Protein AF-N1U1W0-F1 (afdb_monomer_lite)

Foldseek 3Di:
DWDKDWDDVPPPDLETADIDTAAEDEGAHYNEEHEYAAAHYAEEEYEYEHQHAEYQAYEEEYEHQEYEYQEYEYEYEHQEYEYQYYEEEYEHQAYEYCEYDYEYEHQEAYYEEEEDEEYEHQHYEAEYAYEYEYEHQEHEYAQHYEEEYEHAEYADCNVPPPPPPPDRDQHAYEYEHQDYHGSYNYHHQEHEHAHAYDHAEYEYDAHAHHAEYEHAHAYEHEHAEYEYEHAYEYEHAEYEYAHHDDHDYDHDYHHDDD

Structure (mmCIF, N/CA/C/O backbone):
data_AF-N1U1W0-F1
#
_entry.id   AF-N1U1W0-F1
#
loop_
_atom_site.group_PDB
_atom_site.id
_atom_site.type_symbol
_atom_site.label_atom_id
_atom_site.label_alt_id
_atom_s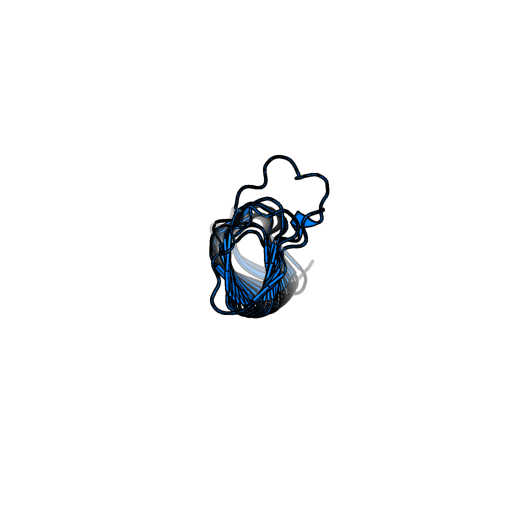ite.label_comp_id
_atom_site.label_asym_id
_atom_site.label_entity_id
_atom_site.label_seq_id
_atom_site.pdbx_PDB_ins_code
_atom_site.Cartn_x
_atom_site.Cartn_y
_atom_site.Cartn_z
_atom_site.occupancy
_atom_site.B_iso_or_equiv
_atom_site.auth_seq_id
_atom_site.auth_comp_id
_atom_site.auth_asym_id
_atom_site.auth_atom_id
_atom_site.pdbx_PDB_model_num
ATOM 1 N N . MET A 1 1 ? -31.892 -10.351 27.949 1.00 43.75 1 MET A N 1
ATOM 2 C CA . MET A 1 1 ? -30.606 -9.864 28.496 1.00 43.75 1 MET A CA 1
ATOM 3 C C . MET A 1 1 ? -29.528 -10.845 28.074 1.00 43.75 1 MET A C 1
ATOM 5 O O . MET A 1 1 ? -29.718 -12.032 28.297 1.00 43.75 1 MET A O 1
ATOM 9 N N . THR A 1 2 ? -28.450 -10.398 27.434 1.00 51.53 2 THR A N 1
ATOM 10 C CA . THR A 1 2 ? -27.312 -11.280 27.125 1.00 51.53 2 THR A CA 1
ATOM 11 C C . THR A 1 2 ? -26.553 -11.561 28.423 1.00 51.53 2 THR A C 1
ATOM 13 O O . THR A 1 2 ? -26.294 -10.601 29.159 1.00 51.53 2 THR A O 1
ATOM 16 N N . PRO A 1 3 ? -26.192 -12.815 28.741 1.00 60.56 3 PRO A N 1
ATOM 17 C CA . PRO A 1 3 ? -25.407 -13.081 29.935 1.00 60.56 3 PRO A CA 1
ATOM 18 C C . PRO A 1 3 ? -24.033 -12.422 29.770 1.00 60.56 3 PRO A C 1
ATOM 20 O O . PRO A 1 3 ? -23.376 -12.580 28.736 1.00 60.56 3 PRO A O 1
ATOM 23 N N . LYS A 1 4 ? -23.632 -11.634 30.770 1.00 66.81 4 LYS A N 1
ATOM 24 C CA . LYS A 1 4 ? -22.346 -10.936 30.804 1.00 66.81 4 LYS A CA 1
ATOM 25 C C . LYS A 1 4 ? -21.728 -11.045 32.192 1.00 66.81 4 LYS A C 1
ATOM 27 O O . LYS A 1 4 ? -22.437 -10.919 33.189 1.00 66.81 4 LYS A O 1
ATOM 32 N N . LEU A 1 5 ? -20.414 -11.230 32.239 1.00 75.12 5 LEU A N 1
ATOM 33 C CA . LEU A 1 5 ? -19.612 -11.136 33.456 1.00 75.12 5 LEU A CA 1
ATOM 34 C C . LEU A 1 5 ? -18.699 -9.916 33.306 1.00 75.12 5 LEU A C 1
ATOM 36 O O . LEU A 1 5 ? -17.896 -9.856 32.375 1.00 75.12 5 LEU A O 1
ATOM 40 N N . THR A 1 6 ? -18.859 -8.923 34.179 1.00 75.56 6 THR A N 1
ATOM 41 C CA . THR A 1 6 ? -18.126 -7.649 34.102 1.00 75.56 6 THR A CA 1
ATOM 42 C C . THR A 1 6 ? -17.521 -7.289 35.449 1.00 75.56 6 THR A C 1
ATOM 44 O O . THR A 1 6 ? -18.234 -7.316 36.451 1.00 75.56 6 THR A O 1
ATOM 47 N N . ALA A 1 7 ? -16.255 -6.874 35.459 1.00 76.12 7 ALA A N 1
ATOM 48 C CA . ALA A 1 7 ? -15.604 -6.257 36.613 1.00 76.12 7 ALA A CA 1
ATOM 49 C C . ALA A 1 7 ? -15.400 -4.757 36.344 1.00 76.12 7 ALA A C 1
ATOM 51 O O . ALA A 1 7 ? -14.798 -4.391 35.333 1.00 76.12 7 ALA A O 1
ATOM 52 N N . LYS A 1 8 ? -15.910 -3.890 37.228 1.00 75.69 8 LYS A N 1
ATOM 53 C CA . LYS A 1 8 ? -15.813 -2.421 37.132 1.00 75.69 8 LYS A CA 1
ATOM 54 C C . LYS A 1 8 ? -14.940 -1.856 38.243 1.00 75.69 8 LYS A C 1
ATOM 56 O O . LYS A 1 8 ? -15.085 -2.280 39.386 1.00 75.69 8 LYS A O 1
ATOM 61 N N . LEU A 1 9 ? -14.099 -0.875 37.921 1.00 62.47 9 LEU A N 1
ATOM 62 C CA . LEU A 1 9 ? -13.213 -0.194 38.871 1.00 62.47 9 LEU A CA 1
ATOM 63 C C . LEU A 1 9 ? -13.034 1.281 38.452 1.00 62.47 9 LEU A C 1
ATOM 65 O O . LEU A 1 9 ? -12.472 1.517 37.382 1.00 62.47 9 LEU A O 1
ATOM 69 N N . PRO A 1 10 ? -13.458 2.270 39.271 1.00 58.81 10 PRO A N 1
ATOM 70 C CA . PRO A 1 10 ? -14.327 2.172 40.454 1.00 58.81 10 PRO A CA 1
ATOM 71 C C . PRO A 1 10 ? -15.769 1.726 40.109 1.00 58.81 10 PRO A C 1
ATOM 73 O O . PRO A 1 10 ? -16.212 1.958 38.978 1.00 58.81 10 PRO A O 1
ATOM 76 N N . PRO A 1 11 ? -16.533 1.143 41.059 1.00 59.78 11 PRO A N 1
ATOM 77 C CA . PRO A 1 11 ? -17.868 0.563 40.819 1.00 59.78 11 PRO A CA 1
ATOM 78 C C . PRO A 1 11 ? -18.909 1.530 40.230 1.00 59.78 11 PRO A C 1
ATOM 80 O O . PRO A 1 11 ? -19.828 1.104 39.530 1.00 59.78 11 PRO A O 1
ATOM 83 N N . GLU A 1 12 ? -18.745 2.825 40.498 1.00 56.59 12 GLU A N 1
ATOM 84 C CA . GLU A 1 12 ? -19.668 3.908 40.132 1.00 56.59 12 GLU A CA 1
ATOM 85 C C . GLU A 1 12 ? -19.423 4.471 38.722 1.00 56.59 12 GLU A C 1
ATOM 87 O O . GLU A 1 12 ? -20.181 5.311 38.243 1.00 56.59 12 GLU A O 1
ATOM 92 N N . THR A 1 13 ? -18.377 4.010 38.031 1.00 68.06 13 THR A N 1
ATOM 93 C CA . THR A 1 13 ? -18.015 4.508 36.698 1.00 68.06 13 THR A CA 1
ATOM 94 C C . THR A 1 13 ? -18.541 3.615 35.567 1.00 68.06 13 THR A C 1
ATOM 96 O O . THR A 1 13 ? -18.932 2.455 35.744 1.00 68.06 13 THR A O 1
ATOM 99 N N . GLU A 1 14 ? -18.528 4.151 34.346 1.00 74.00 14 GLU A N 1
ATOM 100 C CA . GLU A 1 14 ? -18.766 3.385 33.114 1.00 74.00 14 GLU A CA 1
ATOM 101 C C . GLU A 1 14 ? -17.526 2.584 32.663 1.00 74.00 14 GLU A C 1
ATOM 103 O O . GLU A 1 14 ? -17.516 2.048 31.554 1.00 74.00 14 GLU A O 1
ATOM 108 N N . THR A 1 15 ? -16.487 2.515 33.505 1.00 72.38 15 THR A N 1
ATOM 109 C CA . THR A 1 15 ? -15.202 1.876 33.216 1.00 72.38 15 THR A CA 1
ATOM 110 C C . THR A 1 15 ? -15.202 0.408 33.637 1.00 72.38 15 THR A C 1
ATOM 112 O O . THR A 1 15 ? -15.400 0.071 34.806 1.00 72.38 15 THR A O 1
ATOM 115 N N . GLU A 1 16 ? -14.948 -0.481 32.680 1.00 79.38 16 GLU A N 1
ATOM 116 C CA . GLU A 1 16 ? -14.820 -1.926 32.898 1.00 79.38 16 GLU A CA 1
ATOM 117 C C . GLU A 1 16 ? -13.360 -2.361 32.741 1.00 79.38 16 GLU A C 1
ATOM 119 O O . GLU A 1 16 ? -12.687 -1.912 31.822 1.00 79.38 16 GLU A O 1
ATOM 124 N N . VAL A 1 17 ? -12.864 -3.244 33.610 1.00 75.44 17 VAL A N 1
ATOM 125 C CA . VAL A 1 17 ? -11.490 -3.783 33.525 1.00 75.44 17 VAL A CA 1
ATOM 126 C C . VAL A 1 17 ? -11.456 -5.146 32.834 1.00 75.44 17 VAL A C 1
ATOM 128 O O . VAL A 1 17 ? -10.539 -5.485 32.091 1.00 75.44 17 VAL A O 1
ATOM 131 N N . PHE A 1 18 ? -12.505 -5.933 33.037 1.00 79.31 18 PHE A N 1
ATOM 132 C CA . PHE A 1 18 ? -12.693 -7.209 32.368 1.00 79.31 18 PHE A CA 1
ATOM 133 C C . PHE A 1 18 ? -14.152 -7.352 31.963 1.00 79.31 18 PHE A C 1
ATOM 135 O O . PHE A 1 18 ? -15.058 -7.079 32.761 1.00 79.31 18 PHE A O 1
ATOM 142 N N . ARG A 1 19 ? -14.372 -7.815 30.736 1.00 81.56 19 ARG A N 1
ATOM 143 C CA . ARG A 1 19 ? -15.686 -8.172 30.221 1.00 81.56 19 ARG A CA 1
ATOM 144 C C . ARG A 1 19 ? -15.615 -9.495 29.474 1.00 81.56 19 ARG A C 1
ATOM 146 O O . ARG A 1 19 ? -14.874 -9.631 28.507 1.00 81.56 19 ARG A O 1
ATOM 153 N N . LEU A 1 20 ? -16.490 -10.411 29.870 1.00 81.12 20 LEU A N 1
ATOM 154 C CA . LEU A 1 20 ? -16.836 -11.600 29.105 1.00 81.12 20 LEU A CA 1
ATOM 155 C C . LEU A 1 20 ? -18.296 -11.493 28.654 1.00 81.12 20 LEU A C 1
ATOM 157 O O . LEU A 1 20 ? -19.195 -11.295 29.479 1.00 81.12 20 LEU A O 1
ATOM 161 N N . ASN A 1 21 ? -18.539 -11.620 27.352 1.00 77.81 21 ASN A N 1
ATOM 162 C CA . ASN A 1 21 ? -19.879 -11.664 26.773 1.00 77.81 21 ASN A CA 1
ATOM 163 C C . ASN A 1 21 ? -20.048 -12.895 25.872 1.00 77.81 21 ASN A C 1
ATOM 165 O O . ASN A 1 21 ? -19.141 -13.264 25.138 1.00 77.81 21 ASN A O 1
ATOM 169 N N . LEU A 1 22 ? -21.212 -13.550 25.943 1.00 72.19 22 LEU A N 1
ATOM 170 C CA . LEU A 1 22 ? -21.474 -14.772 25.167 1.00 72.19 22 LEU A CA 1
ATOM 171 C C . LEU A 1 22 ? -21.822 -14.491 23.702 1.00 72.19 22 LEU A C 1
ATOM 173 O O . LEU A 1 22 ? -21.323 -15.175 22.822 1.00 72.19 22 LEU A O 1
ATOM 177 N N . LEU A 1 23 ? -22.669 -13.493 23.437 1.00 74.94 23 LEU A N 1
ATOM 178 C CA . LEU A 1 23 ? -23.143 -13.183 22.078 1.00 74.94 23 LEU A CA 1
ATOM 179 C C . LEU A 1 23 ? -22.807 -11.750 21.658 1.00 74.94 23 LEU A C 1
ATOM 181 O O . LEU A 1 23 ? -22.319 -11.525 20.557 1.00 74.94 23 LEU A O 1
ATOM 185 N N . TYR A 1 24 ? -23.084 -10.784 22.532 1.00 78.69 24 TYR A N 1
ATOM 186 C CA . TYR A 1 24 ? -22.961 -9.361 22.238 1.00 78.69 24 TYR A CA 1
ATOM 187 C C . TYR A 1 24 ? -22.591 -8.585 23.501 1.00 78.69 24 TYR A C 1
ATOM 189 O O . TYR A 1 24 ? -23.260 -8.719 24.534 1.00 78.69 24 TYR A O 1
ATOM 197 N N . GLY A 1 25 ? -21.573 -7.731 23.406 1.00 76.81 25 GLY A N 1
ATOM 198 C CA . GLY A 1 25 ? -21.135 -6.859 24.486 1.00 76.81 25 GLY A CA 1
ATOM 199 C C . GLY A 1 25 ? -20.821 -5.443 24.011 1.00 76.81 25 GLY A C 1
ATOM 200 O O . GLY A 1 25 ? -19.775 -5.219 23.420 1.00 76.81 25 GLY A O 1
ATOM 201 N N . LYS A 1 26 ? -21.653 -4.459 24.389 1.00 84.31 26 LYS A N 1
ATOM 202 C CA . LYS A 1 26 ? -21.378 -3.014 24.216 1.00 84.31 26 LYS A CA 1
ATOM 203 C C . LYS A 1 26 ? -20.869 -2.341 25.495 1.00 84.31 26 LYS A C 1
ATOM 205 O O . LYS A 1 26 ? -21.555 -2.416 26.521 1.00 84.31 26 LYS A O 1
ATOM 210 N N . SER A 1 27 ? -19.673 -1.768 25.482 1.00 83.62 27 SER A N 1
ATOM 211 C CA . SER A 1 27 ? -19.074 -1.042 26.612 1.00 83.62 27 SER A CA 1
ATOM 212 C C . SER A 1 27 ? -18.695 0.370 26.183 1.00 83.62 27 SER A C 1
ATOM 214 O O . SER A 1 27 ? -18.430 0.615 25.010 1.00 83.62 27 SER A O 1
ATOM 216 N N . LYS A 1 28 ? -18.688 1.322 27.112 1.00 85.06 28 LYS A N 1
ATOM 217 C CA . LYS A 1 28 ? -18.257 2.683 26.785 1.00 85.06 28 LYS A CA 1
ATOM 218 C C . LYS A 1 28 ? -16.745 2.790 26.919 1.00 85.06 28 LYS A C 1
ATOM 220 O O . LYS A 1 28 ? -16.077 3.059 25.930 1.00 85.06 28 LYS A O 1
ATOM 225 N N . ASN A 1 29 ? -16.218 2.496 28.104 1.00 87.25 29 ASN A N 1
ATOM 226 C CA . ASN A 1 29 ? -14.795 2.547 28.402 1.00 87.25 29 ASN A CA 1
ATOM 227 C C . ASN A 1 29 ? -14.340 1.196 28.962 1.00 87.25 29 ASN A C 1
ATOM 229 O O . ASN A 1 29 ? -14.858 0.751 29.987 1.00 87.25 29 ASN A O 1
ATOM 233 N N . LEU A 1 30 ? -13.367 0.559 28.316 1.00 87.62 30 LEU A N 1
ATOM 234 C CA . LEU A 1 30 ? -12.812 -0.716 28.755 1.00 87.62 30 LEU A CA 1
ATOM 235 C C . LEU A 1 30 ? -11.288 -0.645 28.873 1.00 87.62 30 LEU A C 1
ATOM 237 O O . LEU A 1 30 ? -10.612 -0.248 27.930 1.00 87.62 30 LEU A O 1
ATOM 241 N N . TYR A 1 31 ? -10.766 -1.039 30.031 1.00 90.19 31 TYR A N 1
ATOM 242 C CA . TYR A 1 31 ? -9.355 -1.010 30.407 1.00 90.19 31 TYR A CA 1
ATOM 243 C C . TYR A 1 31 ? -8.905 -2.408 30.833 1.00 90.19 31 TYR A C 1
ATOM 245 O O . TYR A 1 31 ? -8.902 -2.732 32.014 1.00 90.19 31 TYR A O 1
ATOM 253 N N . GLY A 1 32 ? -8.541 -3.251 29.877 1.00 90.38 32 GLY A N 1
ATOM 254 C CA . GLY A 1 32 ? -8.129 -4.628 30.119 1.00 90.38 32 GLY A CA 1
ATOM 255 C C . GLY A 1 32 ? -8.635 -5.531 29.011 1.00 90.38 32 GLY A C 1
ATOM 256 O O . GLY A 1 32 ? -8.328 -5.277 27.853 1.00 90.38 32 GLY A O 1
ATOM 257 N N . LEU A 1 33 ? -9.387 -6.582 29.331 1.00 90.25 33 LEU A N 1
ATOM 258 C CA . LEU A 1 33 ? -9.786 -7.594 28.345 1.00 90.25 33 LEU A CA 1
ATOM 259 C C . LEU A 1 33 ? -11.298 -7.586 28.088 1.00 90.25 33 LEU A C 1
ATOM 261 O O . LEU A 1 33 ? -12.096 -7.699 29.018 1.00 90.25 33 LEU A O 1
ATOM 265 N N . ASN A 1 34 ? -11.679 -7.506 26.814 1.00 91.94 34 ASN A N 1
ATOM 266 C CA . ASN A 1 34 ? -13.035 -7.733 26.329 1.00 91.94 34 ASN A CA 1
ATOM 267 C C . ASN A 1 34 ? -13.063 -8.988 25.453 1.00 91.94 34 ASN A C 1
ATOM 269 O O . ASN A 1 34 ? -12.537 -8.978 24.342 1.00 91.94 34 ASN A O 1
ATOM 273 N N . ALA A 1 35 ? -13.659 -10.064 25.953 1.00 92.25 35 ALA A N 1
ATOM 274 C CA . ALA A 1 35 ? -13.777 -11.325 25.237 1.00 92.25 35 ALA A CA 1
ATOM 275 C C . ALA A 1 35 ? -15.245 -11.661 24.950 1.00 92.25 35 ALA A C 1
ATOM 277 O O . ALA A 1 35 ? -16.100 -11.544 25.834 1.00 92.25 35 ALA A O 1
ATOM 278 N N . GLY A 1 36 ? -15.537 -12.111 23.732 1.00 90.31 36 GLY A N 1
ATOM 279 C CA . GLY A 1 36 ? -16.884 -12.515 23.330 1.00 90.31 36 GLY A CA 1
ATOM 280 C C . GLY A 1 36 ? -17.075 -12.605 21.824 1.00 90.31 36 GLY A C 1
ATOM 281 O O . GLY A 1 36 ? -16.167 -12.293 21.070 1.00 90.31 36 GLY A O 1
ATOM 282 N N . ILE A 1 37 ? -18.248 -13.046 21.362 1.00 92.12 37 ILE A N 1
ATOM 283 C CA . ILE A 1 37 ? -18.496 -13.208 19.917 1.00 92.12 37 ILE A CA 1
ATOM 284 C C . ILE A 1 37 ? -18.517 -11.852 19.204 1.00 92.12 37 ILE A C 1
ATOM 286 O O . ILE A 1 37 ? -17.840 -11.702 18.188 1.00 92.12 37 ILE A O 1
ATOM 290 N N . GLN A 1 38 ? -19.252 -10.872 19.739 1.00 94.62 38 GLN A N 1
ATOM 291 C CA . GLN A 1 38 ? -19.268 -9.507 19.214 1.00 94.62 38 GLN A CA 1
ATOM 292 C C . GLN A 1 38 ? -18.958 -8.487 20.310 1.00 94.62 38 GLN A C 1
ATOM 294 O O . GLN A 1 38 ? -19.741 -8.281 21.243 1.00 94.62 38 GLN A O 1
ATOM 299 N N . ASN A 1 39 ? -17.829 -7.808 20.159 1.00 93.06 39 ASN A N 1
ATOM 300 C CA . ASN A 1 39 ? -17.301 -6.847 21.111 1.00 93.06 39 ASN A CA 1
ATOM 301 C C . ASN A 1 39 ? -17.403 -5.436 20.532 1.00 93.06 39 ASN A C 1
ATOM 303 O O . ASN A 1 39 ? -16.762 -5.138 19.534 1.00 93.06 39 ASN A O 1
ATOM 307 N N . TYR A 1 40 ? -18.156 -4.552 21.183 1.00 94.94 40 TYR A N 1
ATOM 308 C CA . TYR A 1 40 ? -18.275 -3.143 20.803 1.00 94.94 40 TYR A CA 1
ATOM 309 C C . TYR A 1 40 ? -17.818 -2.262 21.961 1.00 94.94 40 TYR A C 1
ATOM 311 O O . TYR A 1 40 ? -18.353 -2.360 23.070 1.00 94.94 40 TYR A O 1
ATOM 319 N N . THR A 1 41 ? -16.853 -1.380 21.723 1.00 92.00 41 THR A N 1
ATOM 320 C CA . THR A 1 41 ? -16.383 -0.413 22.724 1.00 92.00 41 THR A CA 1
ATOM 321 C C . THR A 1 41 ? -16.263 0.980 22.137 1.00 92.00 41 THR A C 1
ATOM 323 O O . THR A 1 41 ? -15.804 1.115 21.012 1.00 92.00 41 THR A O 1
ATOM 326 N N . ASN A 1 42 ? -16.559 2.035 22.894 1.00 93.44 42 ASN A N 1
ATOM 327 C CA . ASN A 1 42 ? -16.153 3.366 22.436 1.00 93.44 42 ASN A CA 1
ATOM 328 C C . ASN A 1 42 ? -14.643 3.537 22.653 1.00 93.44 42 ASN A C 1
ATOM 330 O O . ASN A 1 42 ? -13.907 3.773 21.708 1.00 93.44 42 ASN A O 1
ATOM 334 N N . ARG A 1 43 ? -14.146 3.336 23.875 1.00 93.25 43 ARG A N 1
ATOM 335 C CA . ARG A 1 43 ? -12.719 3.429 24.196 1.00 93.25 43 ARG A CA 1
ATOM 336 C C . ARG A 1 43 ? -12.207 2.117 24.775 1.00 93.25 43 ARG A C 1
ATOM 338 O O . ARG A 1 43 ? -12.715 1.665 25.798 1.00 93.25 43 ARG A O 1
ATOM 345 N N . LEU A 1 44 ? -11.186 1.545 24.147 1.00 93.50 44 LEU A N 1
ATOM 346 C CA . LEU A 1 44 ? -10.444 0.380 24.617 1.00 93.50 44 LEU A CA 1
ATOM 347 C C . LEU A 1 44 ? -9.010 0.785 24.972 1.00 93.50 44 LEU A C 1
ATOM 349 O O . LEU A 1 44 ? -8.324 1.413 24.169 1.00 93.50 44 LEU A O 1
ATOM 353 N N . ILE A 1 45 ? -8.547 0.374 26.148 1.00 95.81 45 ILE A N 1
ATOM 354 C CA . ILE A 1 45 ? -7.129 0.248 26.479 1.00 95.81 45 ILE A CA 1
ATOM 355 C C . ILE A 1 45 ? -6.900 -1.199 26.913 1.00 95.81 45 ILE A C 1
ATOM 357 O O . ILE A 1 45 ? -7.353 -1.590 27.982 1.00 95.81 45 ILE A O 1
ATOM 361 N N . GLY A 1 46 ? -6.243 -2.014 26.092 1.00 95.50 46 GLY A N 1
ATOM 362 C CA . GLY A 1 46 ? -6.011 -3.432 26.381 1.00 95.50 46 GLY A CA 1
ATOM 363 C C . GLY A 1 46 ? -6.314 -4.342 25.194 1.00 95.50 46 GLY A C 1
ATOM 364 O O . GLY A 1 46 ? -5.832 -4.094 24.096 1.00 95.50 46 GLY A O 1
ATOM 365 N N . ALA A 1 47 ? -7.063 -5.422 25.405 1.00 96.12 47 ALA A N 1
ATOM 366 C CA . ALA A 1 47 ? -7.296 -6.456 24.407 1.00 96.12 47 ALA A CA 1
ATOM 367 C C . ALA A 1 47 ? -8.786 -6.699 24.131 1.00 96.12 47 ALA A C 1
ATOM 369 O O . ALA A 1 47 ? -9.614 -6.733 25.041 1.00 96.12 47 ALA A O 1
ATOM 370 N N . GLN A 1 48 ? -9.112 -6.926 22.863 1.00 96.50 48 GLN A N 1
ATOM 371 C CA . GLN A 1 48 ? -10.405 -7.408 22.388 1.00 96.50 48 GLN A CA 1
ATOM 372 C C . GLN A 1 48 ? -10.212 -8.742 21.672 1.00 96.50 48 GLN A C 1
ATOM 374 O O . GLN A 1 48 ? -9.405 -8.828 20.752 1.00 96.50 48 GLN A O 1
ATOM 379 N N . ILE A 1 49 ? -10.935 -9.779 22.092 1.00 96.56 49 ILE A N 1
ATOM 380 C CA . ILE A 1 49 ? -10.842 -11.120 21.506 1.00 96.56 49 ILE A CA 1
ATOM 381 C C . ILE A 1 49 ? -12.248 -11.600 21.153 1.00 96.56 49 ILE A C 1
ATOM 383 O O . ILE A 1 49 ? -13.100 -11.739 22.035 1.00 96.56 49 ILE A O 1
ATOM 387 N N . GLY A 1 50 ? -12.504 -11.862 19.873 1.00 94.56 50 GLY A N 1
ATOM 388 C CA . GLY A 1 50 ? -13.845 -12.222 19.423 1.00 94.56 50 GLY A CA 1
ATOM 389 C C . GLY A 1 50 ? -13.967 -12.588 17.958 1.00 94.56 50 GLY A C 1
ATOM 390 O O . GLY A 1 50 ? -12.980 -12.620 17.243 1.00 94.56 50 GLY A O 1
ATOM 391 N N . ILE A 1 51 ? -15.181 -12.875 17.490 1.00 96.62 51 ILE A N 1
ATOM 392 C CA . ILE A 1 51 ? -15.422 -13.035 16.047 1.00 96.62 51 ILE A CA 1
ATOM 393 C C . ILE A 1 51 ? -15.451 -11.653 15.391 1.00 96.62 51 ILE A C 1
ATOM 395 O O . ILE A 1 51 ? -14.798 -11.451 14.370 1.00 96.62 51 ILE A O 1
ATOM 399 N N . VAL A 1 52 ? -16.156 -10.705 16.012 1.00 97.56 52 VAL A N 1
ATOM 400 C CA . VAL A 1 52 ? -16.224 -9.304 15.591 1.00 97.56 52 VAL A CA 1
ATOM 401 C C . VAL A 1 52 ? -15.772 -8.407 16.739 1.00 97.56 52 VAL A C 1
ATOM 403 O O . VAL A 1 52 ? -16.337 -8.464 17.833 1.00 97.56 52 VAL A O 1
ATOM 406 N N . ASN A 1 53 ? -14.790 -7.550 16.479 1.00 97.81 53 ASN A N 1
ATOM 407 C CA . ASN A 1 53 ? -14.318 -6.526 17.404 1.00 97.81 53 ASN A CA 1
ATOM 408 C C . ASN A 1 53 ? -14.490 -5.145 16.772 1.00 97.81 53 ASN A C 1
ATOM 410 O O . ASN A 1 53 ? -14.034 -4.920 15.656 1.00 97.81 53 ASN A O 1
ATOM 414 N N . VAL A 1 54 ? -15.124 -4.218 17.485 1.00 97.81 54 VAL A N 1
ATOM 415 C CA . VAL A 1 54 ? -15.360 -2.843 17.034 1.00 97.81 54 VAL A CA 1
ATOM 416 C C . VAL A 1 54 ? -14.974 -1.874 18.143 1.00 97.81 54 VAL A C 1
ATOM 418 O O . VAL A 1 54 ? -15.435 -1.999 19.285 1.00 97.81 54 VAL A O 1
ATOM 421 N N . ALA A 1 55 ? -14.147 -0.886 17.807 1.00 96.69 55 ALA A N 1
ATOM 422 C CA . ALA A 1 55 ? -13.759 0.184 18.714 1.00 96.69 55 ALA A CA 1
ATOM 423 C C . ALA A 1 55 ? -13.805 1.568 18.049 1.00 96.69 55 ALA A C 1
ATOM 425 O O . ALA A 1 55 ? -13.320 1.736 16.941 1.00 96.69 55 ALA A O 1
ATOM 426 N N . GLU A 1 56 ? -14.312 2.595 18.731 1.00 97.50 56 GLU A N 1
ATOM 427 C CA . GLU A 1 56 ? -14.138 3.975 18.240 1.00 97.50 56 GLU A CA 1
ATOM 428 C C . GLU A 1 56 ? -12.678 4.434 18.441 1.00 97.50 56 GLU A C 1
ATOM 430 O O . GLU A 1 56 ? -12.029 4.961 17.545 1.00 97.50 56 GLU A O 1
ATOM 435 N N . GLY A 1 57 ? -12.105 4.157 19.610 1.00 96.56 57 GLY A N 1
ATOM 436 C CA . GLY A 1 57 ? -10.688 4.341 19.901 1.00 96.56 57 GLY A CA 1
ATOM 437 C C . GLY A 1 57 ? -10.126 3.123 20.618 1.00 96.56 57 GLY A C 1
ATOM 438 O O . GLY A 1 57 ? -10.672 2.693 21.633 1.00 96.56 57 GLY A O 1
ATOM 439 N N . SER A 1 58 ? -9.024 2.584 20.113 1.00 96.81 58 SER A N 1
ATOM 440 C CA . SER A 1 58 ? -8.359 1.404 20.649 1.00 96.81 58 SER A CA 1
ATOM 441 C C . SER A 1 58 ? -6.876 1.671 20.858 1.00 96.81 58 SER A C 1
ATOM 443 O O . SER A 1 58 ? -6.164 2.019 19.921 1.00 96.81 58 SER A O 1
ATOM 445 N N . ILE A 1 59 ? -6.410 1.489 22.091 1.00 98.06 59 ILE A N 1
ATOM 446 C CA . ILE A 1 59 ? -4.992 1.389 22.426 1.00 98.06 59 ILE A CA 1
ATOM 447 C C . ILE A 1 59 ? -4.741 -0.047 22.884 1.00 98.06 59 ILE A C 1
ATOM 449 O O . ILE A 1 59 ? -5.094 -0.411 24.005 1.00 98.06 59 ILE A O 1
ATOM 453 N N . GLY A 1 60 ? -4.151 -0.870 22.024 1.00 97.31 60 GLY A N 1
ATOM 454 C CA . GLY A 1 60 ? -3.834 -2.263 22.327 1.00 97.31 60 GLY A CA 1
ATOM 455 C C . GLY A 1 60 ? -4.134 -3.219 21.176 1.00 97.31 60 GLY A C 1
ATOM 456 O O . GLY A 1 60 ? -3.812 -2.913 20.032 1.00 97.31 60 GLY A O 1
ATOM 457 N N . VAL A 1 61 ? -4.675 -4.403 21.472 1.00 98.31 61 VAL A N 1
ATOM 458 C CA . VAL A 1 61 ? -4.738 -5.520 20.514 1.00 98.31 61 VAL A CA 1
ATOM 459 C C . VAL A 1 61 ? -6.174 -5.970 20.261 1.00 98.31 61 VAL A C 1
ATOM 461 O O . VAL A 1 61 ? -6.911 -6.261 21.199 1.00 98.31 61 VAL A O 1
ATOM 464 N N . GLN A 1 62 ? -6.564 -6.090 18.996 1.00 98.50 62 GLN A N 1
ATOM 465 C CA . GLN A 1 62 ? -7.806 -6.744 18.582 1.00 98.50 62 GLN A CA 1
ATOM 466 C C . GLN A 1 62 ? -7.472 -8.052 17.856 1.00 98.50 62 GLN A C 1
ATOM 468 O O . GLN A 1 62 ? -6.702 -8.052 16.898 1.00 98.50 62 GLN A O 1
ATOM 473 N N . VAL A 1 63 ? -8.038 -9.168 18.315 1.00 98.50 63 VAL A N 1
ATOM 474 C CA . VAL A 1 63 ? -7.885 -10.490 17.696 1.00 98.50 63 VAL A CA 1
ATOM 475 C C . VAL A 1 63 ? -9.261 -11.034 17.349 1.00 98.50 63 VAL A C 1
ATOM 477 O O . VAL A 1 63 ? -10.096 -11.232 18.238 1.00 98.50 63 VAL A O 1
ATOM 480 N N 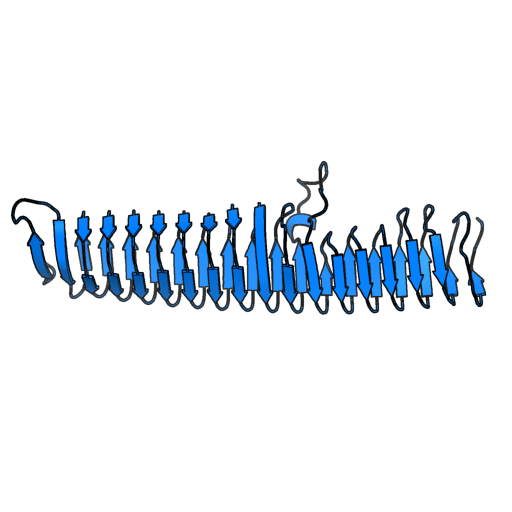. GLY A 1 64 ? -9.507 -11.296 16.069 1.00 97.31 64 GLY A N 1
ATOM 481 C CA . GLY A 1 64 ? -10.798 -11.811 15.636 1.00 97.31 64 GLY A CA 1
ATOM 482 C C . GLY A 1 64 ? -10.932 -12.062 14.151 1.00 97.31 64 GLY A C 1
ATOM 483 O O . GLY A 1 64 ? -10.004 -11.823 13.397 1.00 97.31 64 GLY A O 1
ATOM 484 N N . ILE A 1 65 ? -12.086 -12.564 13.707 1.00 98.12 65 ILE A N 1
ATOM 485 C CA . ILE A 1 65 ? -12.331 -12.730 12.266 1.00 98.12 65 ILE A CA 1
ATOM 486 C C . ILE A 1 65 ? -12.391 -11.352 11.605 1.00 98.12 65 ILE A C 1
ATOM 488 O O . ILE A 1 65 ? -11.769 -11.148 10.565 1.00 98.12 65 ILE A O 1
ATOM 492 N N . GLN A 1 66 ? -13.100 -10.415 12.233 1.00 98.50 66 GLN A N 1
ATOM 493 C CA . GLN A 1 66 ? -13.215 -9.036 11.782 1.00 98.50 66 GLN A CA 1
ATOM 494 C C . GLN A 1 66 ? -12.853 -8.077 12.914 1.00 98.50 66 GLN A C 1
ATOM 496 O O . GLN A 1 66 ? -13.427 -8.148 14.005 1.00 98.50 66 GLN A O 1
ATOM 501 N N . ASN A 1 67 ? -11.930 -7.160 12.641 1.00 98.62 67 ASN A N 1
ATOM 502 C CA . ASN A 1 67 ? -11.530 -6.105 13.560 1.00 98.62 67 ASN A CA 1
ATOM 503 C C . ASN A 1 67 ? -11.755 -4.740 12.907 1.00 98.62 67 ASN A C 1
ATOM 505 O O . ASN A 1 67 ? -11.252 -4.486 11.816 1.00 98.62 67 ASN A O 1
ATOM 509 N N . TYR A 1 68 ? -12.470 -3.860 13.600 1.00 98.56 68 TYR A N 1
ATOM 510 C CA . TYR A 1 68 ? -12.768 -2.499 13.172 1.00 98.56 68 TYR A CA 1
ATOM 511 C C . TYR A 1 68 ? -12.334 -1.506 14.250 1.00 98.56 68 TYR A C 1
ATOM 513 O O . TYR A 1 68 ? -12.641 -1.682 15.438 1.00 98.56 68 TYR A O 1
ATOM 521 N N . ALA A 1 69 ? -11.652 -0.439 13.841 1.00 98.06 69 ALA A N 1
ATOM 522 C CA . ALA A 1 69 ? -11.318 0.675 14.717 1.00 98.06 69 ALA A CA 1
ATOM 523 C C . ALA A 1 69 ? -11.420 2.022 13.987 1.00 98.06 69 ALA A C 1
ATOM 525 O O . ALA A 1 69 ? -10.840 2.166 12.924 1.00 98.06 69 ALA A O 1
ATOM 526 N N . ASN A 1 70 ? -12.067 3.050 14.543 1.00 98.38 70 ASN A N 1
ATOM 527 C CA . ASN A 1 70 ? -11.905 4.394 13.959 1.00 98.38 70 ASN A CA 1
ATOM 528 C C . ASN A 1 70 ? -10.469 4.901 14.228 1.00 98.38 70 ASN A C 1
ATOM 530 O O . ASN A 1 70 ? -9.749 5.310 13.326 1.00 98.38 70 ASN A O 1
ATOM 534 N N . ARG A 1 71 ? -9.970 4.768 15.462 1.00 98.38 71 ARG A N 1
ATOM 535 C CA . ARG A 1 71 ? -8.556 5.037 15.786 1.00 98.38 71 ARG A CA 1
ATOM 536 C C . ARG A 1 71 ? -7.905 3.849 16.475 1.00 98.38 71 ARG A C 1
ATOM 538 O O . ARG A 1 71 ? -8.372 3.433 17.534 1.00 98.38 71 ARG A O 1
ATOM 545 N N . LEU A 1 72 ? -6.802 3.354 15.926 1.00 98.38 72 LEU A N 1
ATOM 546 C CA . LEU A 1 72 ? -5.992 2.282 16.498 1.00 98.38 72 LEU A CA 1
ATOM 547 C C . LEU A 1 72 ? -4.584 2.777 16.839 1.00 98.38 72 LEU A C 1
ATOM 549 O O . LEU A 1 72 ? -3.898 3.361 16.007 1.00 98.38 72 LEU A O 1
ATOM 553 N N . ILE A 1 73 ? -4.129 2.464 18.048 1.00 98.69 73 ILE A N 1
ATOM 554 C CA . ILE A 1 73 ? -2.717 2.451 18.428 1.00 98.69 73 ILE A CA 1
ATOM 555 C C . ILE A 1 73 ? -2.415 1.046 18.952 1.00 98.69 73 ILE A C 1
ATOM 557 O O . ILE A 1 73 ? -2.810 0.708 20.068 1.00 98.69 73 ILE A O 1
ATOM 561 N N . GLY A 1 74 ? -1.748 0.209 18.160 1.00 98.44 74 GLY A N 1
ATOM 562 C CA . GLY A 1 74 ? -1.436 -1.168 18.549 1.00 98.44 74 GLY A CA 1
ATOM 563 C C . GLY A 1 74 ? -1.563 -2.169 17.406 1.00 98.44 74 GLY A C 1
ATOM 564 O O . GLY A 1 74 ? -0.929 -1.986 16.373 1.00 98.44 74 GLY A O 1
ATOM 565 N N . ALA A 1 75 ? -2.309 -3.259 17.594 1.00 98.75 75 ALA A N 1
ATOM 566 C CA . ALA A 1 75 ? -2.360 -4.337 16.608 1.00 98.75 75 ALA A CA 1
ATOM 567 C C . ALA A 1 75 ? -3.766 -4.881 16.338 1.00 98.75 75 ALA A C 1
ATOM 569 O O . ALA A 1 75 ? -4.582 -5.018 17.247 1.00 98.75 75 ALA A O 1
ATOM 570 N N . GLN A 1 76 ? -4.015 -5.250 15.085 1.00 98.81 76 GLN A N 1
ATOM 571 C CA . GLN A 1 76 ? -5.179 -6.019 14.653 1.00 98.81 76 GLN A CA 1
ATOM 572 C C . GLN A 1 76 ? -4.705 -7.328 14.016 1.00 98.81 76 GLN A C 1
ATOM 574 O O . GLN A 1 76 ? -3.830 -7.319 13.152 1.00 98.81 76 GLN A O 1
ATOM 579 N N . ILE A 1 77 ? -5.263 -8.455 14.454 1.00 98.75 77 ILE A N 1
ATOM 580 C CA . ILE A 1 77 ? -4.945 -9.788 13.935 1.00 98.75 77 ILE A CA 1
ATOM 581 C C . ILE A 1 77 ? -6.257 -10.472 13.559 1.00 98.75 77 ILE A C 1
ATOM 583 O O . ILE A 1 77 ? -7.108 -10.691 14.428 1.00 98.75 77 ILE A O 1
ATOM 587 N N . GLY A 1 78 ? -6.437 -10.811 12.282 1.00 97.94 78 GLY A N 1
ATOM 588 C CA . GLY A 1 78 ? -7.710 -11.356 11.822 1.00 97.94 78 GLY A CA 1
ATOM 589 C C . GLY A 1 78 ? -7.803 -11.750 10.360 1.00 97.94 78 GLY A C 1
ATOM 590 O O . GLY A 1 78 ? -6.808 -11.768 9.652 1.00 97.94 78 GLY A O 1
ATOM 591 N N . ILE A 1 79 ? -9.004 -12.097 9.893 1.00 98.56 79 ILE A N 1
ATOM 592 C CA . ILE A 1 79 ? -9.243 -12.277 8.450 1.00 98.56 79 ILE A CA 1
ATOM 593 C C . ILE A 1 79 ? -9.353 -10.903 7.796 1.00 98.56 79 ILE A C 1
ATOM 595 O O . ILE A 1 79 ? -8.696 -10.661 6.787 1.00 98.56 79 ILE A O 1
ATOM 599 N N . VAL A 1 80 ? -10.143 -10.015 8.401 1.00 98.81 80 VAL A N 1
ATOM 600 C CA . VAL A 1 80 ? -10.360 -8.642 7.948 1.00 98.81 80 VAL A CA 1
ATOM 601 C C . VAL A 1 80 ? -9.994 -7.675 9.069 1.00 98.81 80 VAL A C 1
ATOM 603 O O . VAL A 1 80 ? -10.534 -7.767 10.173 1.00 98.81 80 VAL A O 1
ATOM 606 N N . ASN A 1 81 ? -9.109 -6.731 8.771 1.00 98.81 81 ASN A N 1
ATOM 607 C CA . ASN A 1 81 ? -8.730 -5.642 9.663 1.00 98.81 81 ASN A CA 1
ATOM 608 C C . ASN A 1 81 ? -9.016 -4.308 8.974 1.00 98.81 81 ASN A C 1
ATOM 610 O O . ASN A 1 81 ? -8.566 -4.092 7.852 1.00 98.81 81 ASN A O 1
ATOM 614 N N . VAL A 1 82 ? -9.754 -3.426 9.641 1.00 98.75 82 VAL A N 1
ATOM 615 C CA . VAL A 1 82 ? -10.165 -2.120 9.117 1.00 98.75 82 VAL A CA 1
ATOM 616 C C . VAL A 1 82 ? -9.862 -1.053 10.159 1.00 98.75 82 VAL A C 1
ATOM 618 O O . VAL A 1 82 ? -10.241 -1.198 11.331 1.00 98.75 82 VAL A O 1
ATOM 621 N N . ALA A 1 83 ? -9.202 0.026 9.737 1.00 98.44 83 ALA A N 1
ATOM 622 C CA . ALA A 1 83 ? -9.029 1.202 10.577 1.00 98.44 83 ALA A CA 1
ATOM 623 C C . ALA A 1 83 ? -9.061 2.535 9.814 1.00 98.44 83 ALA A C 1
ATOM 625 O O . ALA A 1 83 ? -8.358 2.684 8.829 1.00 98.44 83 ALA A O 1
ATOM 626 N N . GLU A 1 84 ? -9.784 3.549 10.291 1.00 98.44 84 GLU A N 1
ATOM 627 C CA . GLU A 1 84 ? -9.697 4.889 9.670 1.00 98.44 84 GLU A CA 1
ATOM 628 C C . GLU A 1 84 ? -8.312 5.516 9.917 1.00 98.44 84 GLU A C 1
ATOM 630 O O . GLU A 1 84 ? -7.634 5.971 9.003 1.00 98.44 84 GLU A O 1
ATOM 635 N N . GLY A 1 85 ? -7.827 5.485 11.158 1.00 98.31 85 GLY A N 1
ATOM 636 C CA . GLY A 1 85 ? -6.463 5.888 11.498 1.00 98.31 85 GLY A CA 1
ATOM 637 C C . GLY A 1 85 ? -5.763 4.821 12.322 1.00 98.31 85 GLY A C 1
ATOM 638 O O . GLY A 1 85 ? -6.263 4.425 13.376 1.00 98.31 85 GLY A O 1
ATOM 639 N N . SER A 1 86 ? -4.587 4.384 11.882 1.00 98.12 86 SER A N 1
ATOM 640 C CA . SER A 1 86 ? -3.832 3.323 12.543 1.00 98.12 86 SER A CA 1
ATOM 641 C C . SER A 1 86 ? -2.374 3.705 12.770 1.00 98.12 86 SER A C 1
ATOM 643 O O . SER A 1 86 ? -1.659 4.091 11.849 1.00 98.12 86 SER A O 1
ATOM 645 N N . ILE A 1 87 ? -1.916 3.564 14.012 1.00 98.81 87 ILE A N 1
ATOM 646 C CA . ILE A 1 87 ? -0.500 3.559 14.374 1.00 98.81 87 ILE A CA 1
ATOM 647 C C . ILE A 1 87 ? -0.181 2.162 14.902 1.00 98.81 87 ILE A C 1
ATOM 649 O O . ILE A 1 87 ? -0.509 1.835 16.046 1.00 98.81 87 ILE A O 1
ATOM 653 N N . GLY A 1 88 ? 0.447 1.327 14.077 1.00 98.38 88 GLY A N 1
ATOM 654 C CA . GLY A 1 88 ? 0.816 -0.028 14.473 1.00 98.38 88 GLY A CA 1
ATOM 655 C C . GLY A 1 88 ? 0.709 -1.067 13.364 1.00 98.38 88 GLY A C 1
ATOM 656 O O . GLY A 1 88 ? 1.106 -0.809 12.231 1.00 98.38 88 GLY A O 1
ATOM 657 N N . VAL A 1 89 ? 0.262 -2.277 13.706 1.00 98.81 89 VAL A N 1
ATOM 658 C CA . VAL A 1 89 ? 0.385 -3.450 12.824 1.00 98.81 89 VAL A CA 1
ATOM 659 C C . VAL A 1 89 ? -0.965 -4.109 12.562 1.00 98.81 89 VAL A C 1
ATOM 661 O O . VAL A 1 89 ? -1.688 -4.454 13.493 1.00 98.81 89 VAL A O 1
ATOM 664 N N . GLN A 1 90 ? -1.281 -4.349 11.294 1.00 98.88 90 GLN A N 1
ATOM 665 C CA . GLN A 1 90 ? -2.420 -5.166 10.880 1.00 98.88 90 GLN A CA 1
ATOM 666 C C . GLN A 1 90 ? -1.905 -6.454 10.227 1.00 98.88 90 GLN A C 1
ATOM 668 O O . GLN A 1 90 ? -1.109 -6.407 9.290 1.00 98.88 90 GLN A O 1
ATOM 673 N N . VAL A 1 91 ? -2.339 -7.608 10.733 1.00 98.88 91 VAL A N 1
ATOM 674 C CA . VAL A 1 91 ? -1.998 -8.927 10.184 1.00 98.88 91 VAL A CA 1
ATOM 675 C C . VAL A 1 91 ? -3.281 -9.656 9.824 1.00 98.88 91 VAL A C 1
ATOM 677 O O . VAL A 1 91 ? -4.100 -9.941 10.703 1.00 98.88 91 VAL A O 1
ATOM 680 N N . GLY A 1 92 ? -3.465 -9.982 8.548 1.00 98.12 92 GLY A N 1
ATOM 681 C CA . GLY A 1 92 ? -4.677 -10.662 8.119 1.00 98.12 92 GLY A CA 1
ATOM 682 C C . GLY A 1 92 ? -4.754 -11.001 6.646 1.00 98.12 92 GLY A C 1
ATOM 683 O O . GLY A 1 92 ? -3.812 -10.782 5.904 1.00 98.12 92 GLY A O 1
ATOM 684 N N . ILE A 1 93 ? -5.870 -11.578 6.207 1.00 98.56 93 ILE A N 1
ATOM 685 C CA . ILE A 1 93 ? -6.074 -11.842 4.775 1.00 98.56 93 ILE A CA 1
ATOM 686 C C . ILE A 1 93 ? -6.281 -10.517 4.041 1.00 98.56 93 ILE A C 1
ATOM 688 O O . ILE A 1 93 ? -5.640 -10.288 3.017 1.00 98.56 93 ILE A O 1
ATOM 692 N N . GLN A 1 94 ? -7.122 -9.648 4.598 1.00 98.75 94 GLN A N 1
ATOM 693 C CA . GLN A 1 94 ? -7.390 -8.312 4.094 1.00 98.75 94 GLN A CA 1
ATOM 694 C C . GLN A 1 94 ? -7.138 -7.284 5.194 1.00 98.75 94 GLN A C 1
ATOM 696 O O . GLN A 1 94 ? -7.755 -7.330 6.260 1.00 98.75 94 GLN A O 1
ATOM 701 N N . ASN A 1 95 ? -6.242 -6.347 4.915 1.00 98.81 95 ASN A N 1
ATOM 702 C CA . ASN A 1 95 ? -5.978 -5.196 5.760 1.00 98.81 95 ASN A CA 1
ATOM 703 C C . ASN A 1 95 ? -6.349 -3.933 4.992 1.00 98.81 95 ASN A C 1
ATOM 705 O O . ASN A 1 95 ? -5.877 -3.733 3.876 1.00 98.81 95 ASN A O 1
ATOM 709 N N . TYR A 1 96 ? -7.165 -3.091 5.607 1.00 98.69 96 TYR A N 1
ATOM 710 C CA . TYR A 1 96 ? -7.525 -1.783 5.090 1.00 98.69 96 TYR A CA 1
ATOM 711 C C . TYR A 1 96 ? -7.260 -0.733 6.165 1.00 98.69 96 TYR A C 1
ATOM 713 O O . TYR A 1 96 ? -7.600 -0.915 7.345 1.00 98.69 96 TYR A O 1
ATOM 721 N N . ALA A 1 97 ? -6.667 0.380 5.752 1.00 98.38 97 ALA A N 1
ATOM 722 C CA . ALA A 1 97 ? -6.656 1.578 6.561 1.00 98.38 97 ALA A CA 1
ATOM 723 C C . ALA A 1 97 ? -6.839 2.825 5.704 1.00 98.38 97 ALA A C 1
ATOM 725 O O . ALA A 1 97 ? -6.279 2.898 4.621 1.00 98.38 97 ALA A O 1
ATOM 726 N N . ASN A 1 98 ? -7.545 3.837 6.196 1.00 98.06 98 ASN A N 1
ATOM 727 C CA . ASN A 1 98 ? -7.529 5.119 5.498 1.00 98.06 98 ASN A CA 1
ATOM 728 C C . ASN A 1 98 ? -6.145 5.784 5.681 1.00 98.06 98 ASN A C 1
ATOM 730 O O . ASN A 1 98 ? -5.480 6.129 4.709 1.00 98.06 98 ASN A O 1
ATOM 734 N N . ARG A 1 99 ? -5.618 5.827 6.916 1.00 98.25 99 ARG A N 1
ATOM 735 C CA . ARG A 1 99 ? -4.241 6.277 7.217 1.00 98.25 99 ARG A CA 1
ATOM 736 C C . ARG A 1 99 ? -3.480 5.293 8.090 1.00 98.25 99 ARG A C 1
ATOM 738 O O . ARG A 1 99 ? -4.003 4.824 9.106 1.00 98.25 99 ARG A O 1
ATOM 745 N N . LEU A 1 100 ? -2.211 5.049 7.763 1.00 98.44 100 LEU A N 1
ATOM 746 C CA . LEU A 1 100 ? -1.349 4.119 8.489 1.00 98.44 100 LEU A CA 1
ATOM 747 C C . LEU A 1 100 ? 0.052 4.679 8.749 1.00 98.44 100 LEU A C 1
ATOM 749 O O . LEU A 1 100 ? 0.792 5.017 7.829 1.00 98.44 100 LEU A O 1
ATOM 753 N N . ILE A 1 101 ? 0.467 4.619 10.014 1.00 98.75 101 ILE A N 1
ATOM 754 C CA . ILE A 1 101 ? 1.872 4.649 10.424 1.00 98.75 101 ILE A CA 1
ATOM 755 C C . ILE A 1 101 ? 2.222 3.273 11.000 1.00 98.75 101 ILE A C 1
ATOM 757 O O . ILE A 1 101 ? 1.860 2.966 12.136 1.00 98.75 101 ILE A O 1
ATOM 761 N N . GLY A 1 102 ? 2.917 2.429 10.237 1.00 98.50 102 GLY A N 1
ATOM 762 C CA . GLY A 1 102 ? 3.289 1.088 10.695 1.00 98.50 102 GLY A CA 1
ATOM 763 C C . GLY A 1 102 ? 3.332 0.032 9.597 1.00 98.50 102 GLY A C 1
ATOM 764 O O . GLY A 1 102 ? 4.017 0.225 8.598 1.00 98.50 102 GLY A O 1
ATOM 765 N N . ALA A 1 103 ? 2.690 -1.121 9.794 1.00 98.75 103 ALA A N 1
ATOM 766 C CA . ALA A 1 103 ? 2.815 -2.241 8.862 1.00 98.75 103 ALA A CA 1
ATOM 767 C C . ALA A 1 103 ? 1.504 -2.992 8.609 1.00 98.75 103 ALA A C 1
ATOM 769 O O . ALA A 1 103 ? 0.751 -3.281 9.537 1.00 98.75 103 ALA A O 1
ATOM 770 N N . GLN A 1 104 ? 1.286 -3.381 7.354 1.00 98.81 104 GLN A N 1
ATOM 771 C CA . GLN A 1 104 ? 0.262 -4.341 6.951 1.00 98.81 104 GLN A CA 1
ATOM 772 C C . GLN A 1 104 ? 0.928 -5.613 6.417 1.00 98.81 104 GLN A C 1
ATOM 774 O O . GLN A 1 104 ? 1.820 -5.553 5.568 1.00 98.81 104 GLN A O 1
ATOM 779 N N . ILE A 1 105 ? 0.502 -6.769 6.924 1.00 98.81 105 ILE A N 1
ATOM 780 C CA . ILE A 1 105 ? 0.970 -8.086 6.486 1.00 98.81 105 ILE A CA 1
ATOM 781 C C . ILE A 1 105 ? -0.254 -8.916 6.111 1.00 98.81 105 ILE A C 1
ATOM 783 O O . ILE A 1 105 ? -1.103 -9.181 6.968 1.00 98.81 105 ILE A O 1
ATOM 787 N N . GLY A 1 106 ? -0.358 -9.338 4.852 1.00 98.19 106 GLY A N 1
ATOM 788 C CA . GLY A 1 106 ? -1.553 -10.039 4.403 1.00 98.19 106 GLY A CA 1
ATOM 789 C C . GLY A 1 106 ? -1.575 -10.512 2.964 1.00 98.19 106 GLY A C 1
ATOM 790 O O . GLY A 1 106 ? -0.560 -10.510 2.285 1.00 98.19 106 GLY A O 1
ATOM 791 N N . ILE A 1 107 ? -2.735 -10.963 2.489 1.00 98.56 107 ILE A N 1
ATOM 792 C CA . ILE A 1 107 ? -2.915 -11.260 1.060 1.00 98.56 107 ILE A CA 1
ATOM 793 C C . ILE A 1 107 ? -3.185 -9.955 0.313 1.00 98.56 107 ILE A C 1
ATOM 795 O O . ILE A 1 107 ? -2.557 -9.705 -0.715 1.00 98.56 107 ILE A O 1
ATOM 799 N N . VAL A 1 108 ? -4.081 -9.134 0.861 1.00 98.75 108 VAL A N 1
ATOM 800 C CA . VAL A 1 108 ? -4.461 -7.820 0.347 1.00 98.75 108 VAL A CA 1
ATOM 801 C C . VAL A 1 108 ? -4.202 -6.774 1.423 1.00 98.75 108 VAL A C 1
ATOM 803 O O . VAL A 1 108 ? -4.707 -6.892 2.540 1.00 98.75 108 VAL A O 1
ATOM 806 N N . ASN A 1 109 ? -3.427 -5.756 1.072 1.00 98.69 109 ASN A N 1
ATOM 807 C CA . ASN A 1 109 ? -3.130 -4.603 1.907 1.00 98.69 109 ASN A CA 1
ATOM 808 C C . ASN A 1 109 ? -3.529 -3.340 1.147 1.00 98.69 109 ASN A C 1
ATOM 810 O O . ASN A 1 109 ? -3.053 -3.116 0.034 1.00 98.69 109 ASN A O 1
ATOM 814 N N . GLU A 1 110 ? -4.387 -2.527 1.745 1.00 98.12 110 GLU A N 1
ATOM 815 C CA . GLU A 1 110 ? -4.961 -1.346 1.113 1.00 98.12 110 GLU A CA 1
ATOM 816 C C . GLU A 1 110 ? -4.859 -0.142 2.044 1.00 98.12 110 GLU A C 1
ATOM 818 O O . GLU A 1 110 ? -5.155 -0.236 3.245 1.00 98.12 110 GLU A O 1
ATOM 823 N N . ILE A 1 111 ? -4.388 0.968 1.477 1.00 97.31 111 ILE A N 1
ATOM 824 C CA . ILE A 1 111 ? -4.326 2.274 2.122 1.00 97.31 111 ILE A CA 1
ATOM 825 C C . ILE A 1 111 ? -4.882 3.321 1.164 1.00 97.31 111 ILE A C 1
ATOM 827 O O . ILE A 1 111 ? -4.473 3.371 0.006 1.00 97.31 111 ILE A O 1
ATOM 831 N N . GLU A 1 112 ? -5.817 4.134 1.642 1.00 94.81 112 GLU A N 1
ATOM 832 C CA . GLU A 1 112 ? -6.515 5.111 0.799 1.00 94.81 112 GLU A CA 1
ATOM 833 C C . GLU A 1 112 ? -5.791 6.470 0.770 1.00 94.81 112 GLU A C 1
ATOM 835 O O . GLU A 1 112 ? -5.436 6.951 -0.307 1.00 94.81 112 GLU A O 1
ATOM 840 N N . ASP A 1 113 ? -5.485 7.047 1.939 1.00 93.50 113 ASP A N 1
ATOM 841 C CA . ASP A 1 113 ? -4.860 8.372 2.072 1.00 93.50 113 ASP A CA 1
ATOM 842 C C . ASP A 1 113 ? -3.328 8.288 2.258 1.00 93.50 113 ASP A C 1
ATOM 844 O O . ASP A 1 113 ? -2.551 8.521 1.333 1.00 93.50 113 ASP A O 1
ATOM 848 N N . ASP A 1 114 ? -2.878 8.012 3.487 1.00 94.06 114 ASP A N 1
ATOM 849 C CA . ASP A 1 114 ? -1.491 8.242 3.905 1.00 94.06 114 ASP A CA 1
ATOM 850 C C . ASP A 1 114 ? -0.847 6.952 4.413 1.00 94.06 114 ASP A C 1
ATOM 852 O O . ASP A 1 114 ? -1.258 6.397 5.440 1.00 94.06 114 ASP A O 1
ATOM 856 N N . LEU A 1 115 ? 0.241 6.532 3.767 1.00 96.06 115 LEU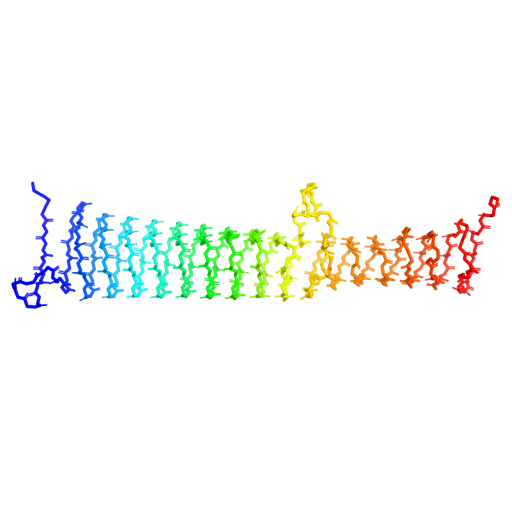 A N 1
ATOM 857 C CA . LEU A 1 115 ? 1.116 5.467 4.259 1.00 96.06 115 LEU A CA 1
ATOM 858 C C . LEU A 1 115 ? 2.458 6.027 4.742 1.00 96.06 115 LEU A C 1
ATOM 860 O O . LEU A 1 115 ? 3.221 6.608 3.973 1.00 96.06 115 LEU A O 1
ATOM 864 N N . ILE A 1 116 ? 2.825 5.726 5.986 1.00 98.00 116 ILE A N 1
ATOM 865 C CA . ILE A 1 116 ? 4.212 5.758 6.462 1.00 98.00 116 ILE A CA 1
ATOM 866 C C . ILE A 1 116 ? 4.555 4.380 7.030 1.00 98.00 116 ILE A C 1
ATOM 868 O O . ILE A 1 116 ? 4.210 4.067 8.170 1.00 98.00 116 ILE A O 1
ATOM 872 N N . GLY A 1 117 ? 5.254 3.549 6.256 1.00 97.69 117 GLY A N 1
ATOM 873 C CA . GLY A 1 117 ? 5.698 2.244 6.742 1.00 97.69 117 GLY A CA 1
ATOM 874 C C . GLY A 1 117 ? 5.801 1.141 5.694 1.00 97.69 117 GLY A C 1
ATOM 875 O O . GLY A 1 117 ? 6.484 1.307 4.689 1.00 97.69 117 GLY A O 1
ATOM 876 N N . ALA A 1 118 ? 5.214 -0.024 5.966 1.00 98.38 118 ALA A N 1
ATOM 877 C CA . ALA A 1 118 ? 5.464 -1.243 5.201 1.00 98.38 118 ALA A CA 1
ATOM 878 C C . ALA A 1 118 ? 4.184 -1.981 4.805 1.00 98.38 118 ALA A C 1
ATOM 880 O O . ALA A 1 118 ? 3.287 -2.160 5.627 1.00 98.38 118 ALA A O 1
ATOM 881 N N . GLN A 1 119 ? 4.145 -2.504 3.583 1.00 98.56 119 GLN A N 1
ATOM 882 C CA . GLN A 1 119 ? 3.128 -3.463 3.156 1.00 98.56 119 GLN A CA 1
ATOM 883 C C . GLN A 1 119 ? 3.810 -4.729 2.629 1.00 98.56 119 GLN A C 1
ATOM 885 O O . GLN A 1 119 ? 4.663 -4.675 1.742 1.00 98.56 119 GLN A O 1
ATOM 890 N N . VAL A 1 120 ? 3.448 -5.880 3.192 1.00 98.69 120 VAL A N 1
ATOM 891 C CA . VAL A 1 120 ? 3.937 -7.193 2.760 1.00 98.69 120 VAL A CA 1
ATOM 892 C C . VAL A 1 120 ? 2.733 -8.061 2.440 1.00 98.69 120 VAL A C 1
ATOM 894 O O . VAL A 1 120 ? 1.962 -8.419 3.332 1.00 98.69 120 VAL A O 1
ATOM 897 N N . GLY A 1 121 ? 2.555 -8.400 1.169 1.00 97.94 121 GLY A N 1
ATOM 898 C CA . GLY A 1 121 ? 1.411 -9.191 0.743 1.00 97.94 121 GLY A CA 1
ATOM 899 C C . GLY A 1 121 ? 1.372 -9.487 -0.738 1.00 97.94 121 GLY A C 1
ATOM 900 O O . GLY A 1 121 ? 2.243 -9.054 -1.473 1.00 97.94 121 GLY A O 1
ATOM 901 N N . LEU A 1 122 ? 0.391 -10.260 -1.202 1.00 98.38 122 LEU A N 1
ATOM 902 C CA . LEU A 1 122 ? 0.302 -10.562 -2.636 1.00 98.38 122 LEU A CA 1
ATOM 903 C C . LEU A 1 122 ? -0.096 -9.317 -3.433 1.00 98.38 122 LEU A C 1
ATOM 905 O O . LEU A 1 122 ? 0.472 -9.076 -4.498 1.00 98.38 122 LEU A O 1
ATOM 909 N N . PHE A 1 123 ? -1.019 -8.528 -2.887 1.00 98.25 123 PHE A N 1
ATOM 910 C CA . PHE A 1 123 ? -1.542 -7.305 -3.480 1.00 98.25 123 PHE A CA 1
ATOM 911 C C . PHE A 1 123 ? -1.417 -6.166 -2.471 1.00 98.25 123 PHE A C 1
ATOM 913 O O . PHE A 1 123 ? -2.059 -6.193 -1.422 1.00 98.25 123 PHE A O 1
ATOM 920 N N . ASN A 1 124 ? -0.586 -5.179 -2.788 1.00 98.00 124 ASN A N 1
ATOM 921 C CA . ASN A 1 124 ? -0.419 -3.975 -1.984 1.00 98.00 124 ASN A CA 1
ATOM 922 C C . ASN A 1 124 ? -0.895 -2.769 -2.789 1.00 98.00 124 ASN A C 1
ATOM 924 O O . ASN A 1 124 ? -0.458 -2.591 -3.927 1.00 98.00 124 ASN A O 1
ATOM 928 N N . THR A 1 125 ? -1.733 -1.938 -2.184 1.00 96.12 125 THR A N 1
ATOM 929 C CA . THR A 1 125 ? -2.269 -0.719 -2.788 1.00 96.12 125 THR A CA 1
ATOM 930 C C . THR A 1 125 ? -2.141 0.444 -1.811 1.00 96.12 125 THR A C 1
ATOM 932 O O . THR A 1 125 ? -2.403 0.292 -0.617 1.00 96.12 125 THR A O 1
ATOM 935 N N . ASN A 1 126 ? -1.712 1.593 -2.333 1.00 93.88 126 ASN A N 1
ATOM 936 C CA . ASN A 1 126 ? -1.719 2.880 -1.647 1.00 93.88 126 ASN A CA 1
ATOM 937 C C . ASN A 1 126 ? -2.214 3.958 -2.616 1.00 93.88 126 ASN A C 1
ATOM 939 O O . ASN A 1 126 ? -1.456 4.326 -3.510 1.00 93.88 126 ASN A O 1
ATOM 943 N N . ASP A 1 127 ? -3.441 4.447 -2.495 1.00 89.75 127 ASP A N 1
ATOM 944 C CA . ASP A 1 127 ? -4.066 5.238 -3.568 1.00 89.75 127 ASP A CA 1
ATOM 945 C C . ASP A 1 127 ? -3.580 6.692 -3.654 1.00 89.75 127 ASP A C 1
ATOM 947 O O . ASP A 1 127 ? -3.612 7.290 -4.736 1.00 89.75 127 ASP A O 1
ATOM 951 N N . SER A 1 128 ? -3.040 7.234 -2.562 1.00 86.12 128 SER A N 1
ATOM 952 C CA . SER A 1 128 ? -2.580 8.622 -2.481 1.00 86.12 128 SER A CA 1
ATOM 953 C C . SER A 1 128 ? -1.078 8.722 -2.145 1.00 86.12 128 SER A C 1
ATOM 955 O O . SER A 1 128 ? -0.241 8.268 -2.940 1.00 86.12 128 SER A O 1
ATOM 957 N N . GLU A 1 129 ? -0.696 9.337 -1.024 1.00 87.25 129 GLU A N 1
ATOM 958 C CA . GLU A 1 129 ? 0.696 9.612 -0.661 1.00 87.25 129 GLU A CA 1
ATOM 959 C C . GLU A 1 129 ? 1.287 8.462 0.158 1.00 87.25 129 GLU A C 1
ATOM 961 O O . GLU A 1 129 ? 0.635 7.849 1.004 1.00 87.25 129 GLU A O 1
ATOM 966 N N . GLY A 1 130 ? 2.551 8.121 -0.089 1.00 90.69 130 GLY A N 1
ATOM 967 C CA . GLY A 1 130 ? 3.175 7.000 0.607 1.00 90.69 130 GLY A CA 1
ATOM 968 C C . GLY A 1 130 ? 4.663 7.174 0.824 1.00 90.69 130 GLY A C 1
ATOM 969 O O . GLY A 1 130 ? 5.393 7.623 -0.052 1.00 90.69 130 GLY A O 1
ATOM 970 N N . LYS A 1 131 ? 5.139 6.782 2.001 1.00 95.25 131 LYS A N 1
ATOM 971 C CA . LYS A 1 131 ? 6.556 6.700 2.353 1.00 95.25 131 LYS A CA 1
ATOM 972 C C . LYS A 1 131 ? 6.818 5.332 2.946 1.00 95.25 131 LYS A C 1
ATOM 974 O O . LYS A 1 131 ? 6.373 5.050 4.057 1.00 95.25 131 LYS A O 1
ATOM 979 N N . GLY A 1 132 ? 7.523 4.465 2.232 1.00 94.75 132 GLY A N 1
ATOM 980 C CA . GLY A 1 132 ? 7.603 3.095 2.709 1.00 94.75 132 GLY A CA 1
ATOM 981 C C . GLY A 1 132 ? 8.251 2.072 1.806 1.00 94.75 132 GLY A C 1
ATOM 982 O O . GLY A 1 132 ? 8.958 2.391 0.851 1.00 94.75 132 GLY A O 1
ATOM 983 N N . PHE A 1 133 ? 8.002 0.807 2.128 1.00 95.88 133 PHE A N 1
ATOM 984 C CA . PHE A 1 133 ? 8.323 -0.295 1.236 1.00 95.88 133 PHE A CA 1
ATOM 985 C C . PHE A 1 133 ? 7.133 -1.229 1.022 1.00 95.88 133 PHE A C 1
ATOM 987 O O . PHE A 1 133 ? 6.364 -1.508 1.942 1.00 95.88 133 PHE A O 1
ATOM 994 N N . GLN A 1 134 ? 7.020 -1.737 -0.200 1.00 97.56 134 GLN A N 1
ATOM 995 C CA . GLN A 1 134 ? 6.022 -2.715 -0.609 1.00 97.56 134 GLN A CA 1
ATOM 996 C C . GLN A 1 134 ? 6.729 -3.978 -1.105 1.00 97.56 134 GLN A C 1
ATOM 998 O O . GLN A 1 134 ? 7.667 -3.897 -1.902 1.00 97.56 134 GLN A O 1
ATOM 1003 N N . ILE A 1 135 ? 6.289 -5.143 -0.633 1.00 98.25 135 ILE A N 1
ATOM 1004 C CA . ILE A 1 135 ? 6.747 -6.456 -1.101 1.00 98.25 135 ILE A CA 1
ATOM 1005 C C . ILE A 1 135 ? 5.524 -7.258 -1.524 1.00 98.25 135 ILE A C 1
ATOM 1007 O O . ILE A 1 135 ? 4.661 -7.519 -0.682 1.00 98.25 135 ILE A O 1
ATOM 1011 N N . GLY A 1 136 ? 5.466 -7.685 -2.787 1.00 97.44 136 GLY A N 1
ATOM 1012 C CA . GLY A 1 136 ? 4.320 -8.445 -3.269 1.00 97.44 136 GLY A CA 1
ATOM 1013 C C . GLY A 1 136 ? 4.366 -8.949 -4.697 1.00 97.44 136 GLY A C 1
ATOM 1014 O O . GLY A 1 136 ? 5.331 -8.743 -5.420 1.00 97.44 136 GLY A O 1
ATOM 1015 N N . ILE A 1 137 ? 3.309 -9.640 -5.121 1.00 97.94 137 ILE A N 1
ATOM 1016 C CA . ILE A 1 137 ? 3.138 -9.977 -6.540 1.00 97.94 137 ILE A CA 1
ATOM 1017 C C . ILE A 1 137 ? 2.797 -8.701 -7.303 1.00 97.94 137 ILE A C 1
ATOM 1019 O O . ILE A 1 137 ? 3.389 -8.446 -8.349 1.00 97.94 137 ILE A O 1
ATOM 1023 N N . LEU A 1 138 ? 1.887 -7.898 -6.753 1.00 97.31 138 LEU A N 1
ATOM 1024 C CA . LEU A 1 138 ? 1.461 -6.621 -7.298 1.00 97.31 138 LEU A CA 1
ATOM 1025 C C . LEU A 1 138 ? 1.614 -5.534 -6.235 1.00 97.31 138 LEU A C 1
ATOM 1027 O O . LEU A 1 138 ? 1.012 -5.611 -5.166 1.00 97.31 138 LEU A O 1
ATOM 1031 N N . ASN A 1 139 ? 2.394 -4.510 -6.564 1.00 96.56 139 ASN A N 1
ATOM 1032 C CA . ASN A 1 139 ? 2.564 -3.311 -5.755 1.00 96.56 139 ASN A CA 1
ATOM 1033 C C . ASN A 1 139 ? 2.043 -2.105 -6.534 1.00 96.56 139 ASN A C 1
ATOM 1035 O O . ASN A 1 139 ? 2.642 -1.708 -7.537 1.00 96.56 139 ASN A O 1
ATOM 1039 N N . ASN A 1 140 ? 0.937 -1.534 -6.074 1.00 94.25 140 ASN A N 1
ATOM 1040 C CA . ASN A 1 140 ? 0.312 -0.347 -6.627 1.00 94.25 140 ASN A CA 1
ATOM 1041 C C . ASN A 1 140 ? 0.516 0.859 -5.700 1.00 94.25 140 ASN A C 1
ATOM 1043 O O . ASN A 1 140 ? 0.419 0.736 -4.477 1.00 94.25 140 ASN A O 1
ATOM 1047 N N . SER A 1 141 ? 0.766 2.032 -6.282 1.00 90.31 141 SER A N 1
ATOM 1048 C CA . SER A 1 141 ? 0.692 3.290 -5.538 1.00 90.31 141 SER A CA 1
ATOM 1049 C C . SER A 1 141 ? 0.147 4.459 -6.361 1.00 90.31 141 SER A C 1
ATOM 1051 O O . SER A 1 141 ? 0.182 4.437 -7.593 1.00 90.31 141 SER A O 1
ATOM 1053 N N . GLY A 1 142 ? -0.266 5.512 -5.661 1.00 84.88 142 GLY A N 1
ATOM 1054 C CA . GLY A 1 142 ? -0.530 6.840 -6.193 1.00 84.88 142 GLY A CA 1
ATOM 1055 C C . GLY A 1 142 ? 0.733 7.561 -6.678 1.00 84.88 142 GLY A C 1
ATOM 1056 O O . GLY A 1 142 ? 1.831 6.997 -6.739 1.00 84.88 142 GLY A O 1
ATOM 1057 N N . PHE A 1 143 ? 0.561 8.831 -7.057 1.00 72.38 143 PHE A N 1
ATOM 1058 C CA . PHE A 1 143 ? 1.594 9.642 -7.719 1.00 72.38 143 PHE A CA 1
ATOM 1059 C C . PHE A 1 143 ? 2.766 10.038 -6.812 1.00 72.38 143 PHE A C 1
ATOM 1061 O O . PHE A 1 143 ? 3.868 10.265 -7.309 1.00 72.38 143 PHE A O 1
ATOM 1068 N N . GLU A 1 144 ? 2.539 10.131 -5.502 1.00 81.69 144 GLU A N 1
ATOM 1069 C CA . GLU A 1 144 ? 3.520 10.615 -4.527 1.00 81.69 144 GLU A CA 1
ATOM 1070 C C . GLU A 1 144 ? 3.946 9.489 -3.568 1.00 81.69 144 GLU A C 1
ATOM 1072 O O . GLU A 1 144 ? 3.796 9.573 -2.350 1.00 81.69 144 GLU A O 1
ATOM 1077 N N . TYR A 1 145 ? 4.495 8.409 -4.134 1.00 88.19 145 TYR A N 1
ATOM 1078 C CA . TYR A 1 145 ? 5.112 7.333 -3.360 1.00 88.19 145 TYR A CA 1
ATOM 1079 C C . TYR A 1 145 ? 6.639 7.468 -3.319 1.00 88.19 145 TYR A C 1
ATOM 1081 O O . TYR A 1 145 ? 7.309 7.553 -4.349 1.00 88.19 145 TYR A O 1
ATOM 1089 N N . TYR A 1 146 ? 7.208 7.429 -2.120 1.00 91.50 146 TYR A N 1
ATOM 1090 C CA . TYR A 1 146 ? 8.638 7.510 -1.863 1.00 91.50 146 TYR A CA 1
ATOM 1091 C C . TYR A 1 146 ? 9.096 6.236 -1.154 1.00 91.50 146 TYR A C 1
ATOM 1093 O O . TYR A 1 146 ? 8.667 5.945 -0.038 1.00 91.50 146 TYR A O 1
ATOM 1101 N N . GLY A 1 147 ? 10.006 5.488 -1.775 1.00 92.94 147 GLY A N 1
ATOM 1102 C CA . GLY A 1 147 ? 10.626 4.325 -1.142 1.00 92.94 147 GLY A CA 1
ATOM 1103 C C . GLY A 1 147 ? 10.770 3.115 -2.055 1.00 92.94 147 GLY A C 1
ATOM 1104 O O . GLY A 1 147 ? 11.179 3.251 -3.201 1.00 92.94 147 GLY A O 1
ATOM 1105 N N . LEU A 1 148 ? 10.537 1.909 -1.546 1.00 95.19 148 LEU A N 1
ATOM 1106 C CA . LEU A 1 148 ? 10.904 0.676 -2.252 1.00 95.19 148 LEU A CA 1
ATOM 1107 C C . LEU A 1 148 ? 9.670 -0.105 -2.702 1.00 95.19 148 LEU A C 1
ATOM 1109 O O . LEU A 1 148 ? 8.701 -0.225 -1.957 1.00 95.19 148 LEU A O 1
ATOM 1113 N N . LYS A 1 149 ? 9.722 -0.680 -3.902 1.00 95.94 149 LYS A N 1
ATOM 1114 C CA . LYS A 1 149 ? 8.754 -1.674 -4.374 1.00 95.94 149 LYS A CA 1
ATOM 1115 C C . LYS A 1 149 ? 9.516 -2.908 -4.843 1.00 95.94 149 LYS A C 1
ATOM 1117 O O . LYS A 1 149 ? 10.354 -2.813 -5.737 1.00 95.94 149 LYS A O 1
ATOM 1122 N N . PHE A 1 150 ? 9.247 -4.057 -4.241 1.00 97.06 150 PHE A N 1
ATOM 1123 C CA . PHE A 1 150 ? 9.805 -5.339 -4.658 1.00 97.06 150 PHE A CA 1
ATOM 1124 C C . PHE A 1 150 ? 8.672 -6.277 -5.049 1.00 97.06 150 PHE A C 1
ATOM 1126 O O . PHE A 1 150 ? 7.814 -6.595 -4.223 1.00 97.06 150 PHE A O 1
ATOM 1133 N N . GLY A 1 151 ? 8.644 -6.730 -6.299 1.00 95.81 151 GLY A N 1
ATOM 1134 C CA . GLY A 1 151 ? 7.558 -7.597 -6.726 1.00 95.81 151 GLY A CA 1
ATOM 1135 C C . GLY A 1 151 ? 7.609 -8.084 -8.156 1.00 95.81 151 GLY A C 1
ATOM 1136 O O . GLY A 1 151 ? 8.574 -7.852 -8.869 1.00 95.81 151 GLY A O 1
ATOM 1137 N N . ILE A 1 152 ? 6.569 -8.789 -8.592 1.00 97.50 152 ILE A N 1
ATOM 1138 C CA . ILE A 1 152 ? 6.467 -9.203 -9.998 1.00 97.50 152 ILE A CA 1
ATOM 1139 C C . ILE A 1 152 ? 6.005 -8.013 -10.842 1.00 97.50 152 ILE A C 1
ATOM 1141 O O . ILE A 1 152 ? 6.623 -7.718 -11.863 1.00 97.50 152 ILE A O 1
ATOM 1145 N N . PHE A 1 153 ? 4.971 -7.314 -10.377 1.00 96.75 153 PHE A N 1
ATOM 1146 C CA . PHE A 1 153 ? 4.379 -6.140 -11.002 1.00 96.75 153 PHE A CA 1
ATOM 1147 C C . PHE A 1 153 ? 4.456 -4.943 -10.055 1.00 96.75 153 PHE A C 1
ATOM 1149 O O . PHE A 1 153 ? 3.793 -4.918 -9.020 1.00 96.75 153 PHE A O 1
ATOM 1156 N N . ASN A 1 154 ? 5.225 -3.924 -10.424 1.00 95.06 154 ASN A N 1
ATOM 1157 C CA . ASN A 1 154 ? 5.253 -2.644 -9.721 1.00 95.06 154 ASN A CA 1
ATOM 1158 C C . ASN A 1 154 ? 4.571 -1.598 -10.604 1.00 95.06 154 ASN A C 1
ATOM 1160 O O . ASN A 1 154 ? 5.074 -1.272 -11.677 1.00 95.06 154 ASN A O 1
ATOM 1164 N N . ILE A 1 155 ? 3.411 -1.098 -10.188 1.00 91.50 155 ILE A N 1
ATOM 1165 C CA . ILE A 1 155 ? 2.530 -0.249 -10.997 1.00 91.50 155 ILE A CA 1
ATOM 1166 C C . ILE A 1 155 ? 2.245 1.046 -10.230 1.00 91.50 155 ILE A C 1
ATOM 1168 O O . ILE A 1 155 ? 2.195 1.054 -8.999 1.00 91.50 155 ILE A O 1
ATOM 1172 N N . ASP A 1 156 ? 2.062 2.140 -10.965 1.00 87.56 156 ASP A N 1
ATOM 1173 C CA . ASP A 1 156 ? 1.404 3.342 -10.454 1.00 87.56 156 ASP A CA 1
ATOM 1174 C C . ASP A 1 156 ? 0.063 3.473 -11.203 1.00 87.56 156 ASP A C 1
ATOM 1176 O O . ASP A 1 156 ? 0.020 4.050 -12.293 1.00 87.56 156 ASP A O 1
ATOM 1180 N N . LEU A 1 157 ? -1.020 2.855 -10.706 1.00 73.56 157 LEU A N 1
ATOM 1181 C CA . LEU A 1 157 ? -2.312 2.752 -11.419 1.00 73.56 157 LEU A CA 1
ATOM 1182 C C . LEU A 1 157 ? -2.921 4.128 -11.700 1.00 73.56 157 LEU A C 1
ATOM 1184 O O . LEU A 1 157 ? -3.603 4.329 -12.706 1.00 73.56 157 LEU A O 1
ATOM 1188 N N . SER A 1 158 ? -2.588 5.104 -10.862 1.00 63.03 158 SER A N 1
ATOM 1189 C CA . SER A 1 158 ? -2.951 6.501 -11.043 1.00 63.03 158 SER A CA 1
ATOM 1190 C C . SER A 1 158 ? -2.479 7.073 -12.396 1.00 63.03 158 SER A C 1
ATOM 1192 O O . SER A 1 158 ? -3.089 8.002 -12.925 1.00 63.03 158 SER A O 1
ATOM 1194 N N . LYS A 1 159 ? -1.491 6.457 -13.067 1.00 56.28 159 LYS A N 1
ATOM 1195 C CA . LYS A 1 159 ? -1.108 6.786 -14.452 1.00 56.28 159 LYS A CA 1
ATOM 1196 C C . LYS A 1 159 ? -2.256 6.713 -15.464 1.00 56.28 159 LYS A C 1
ATOM 1198 O O . LYS A 1 15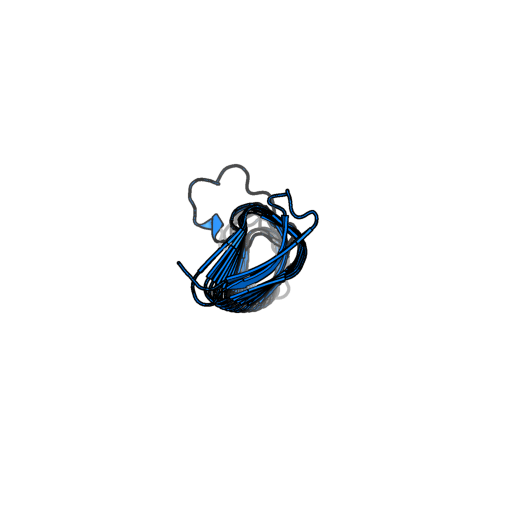9 ? -2.177 7.425 -16.467 1.00 56.28 159 LYS A O 1
ATOM 1203 N N . PHE A 1 160 ? -3.268 5.882 -15.218 1.00 57.50 160 PHE A N 1
ATOM 1204 C CA . PHE A 1 160 ? -4.409 5.663 -16.113 1.00 57.50 160 PHE A CA 1
ATOM 1205 C C . PHE A 1 160 ? -5.608 6.572 -15.812 1.00 57.50 160 PHE A C 1
ATOM 1207 O O . PHE A 1 160 ? -6.582 6.554 -16.562 1.00 57.50 160 PHE A O 1
ATOM 1214 N N . LEU A 1 161 ? -5.545 7.378 -14.745 1.00 59.72 161 LEU A N 1
ATOM 1215 C CA . LEU A 1 161 ? -6.593 8.338 -14.416 1.00 59.72 161 LEU A CA 1
ATOM 1216 C C . LEU A 1 161 ? -6.330 9.679 -15.138 1.00 59.72 161 LEU A C 1
ATOM 1218 O O . LEU A 1 161 ? -5.250 10.257 -14.978 1.00 59.72 161 LEU A O 1
ATOM 1222 N N . PRO A 1 162 ? -7.297 10.191 -15.928 1.00 49.44 162 PRO A N 1
ATOM 1223 C CA . PRO A 1 162 ? -7.117 11.360 -16.799 1.00 49.44 162 PRO A CA 1
ATOM 1224 C C . PRO A 1 162 ? -7.034 12.708 -16.060 1.00 49.44 162 PRO A C 1
ATOM 1226 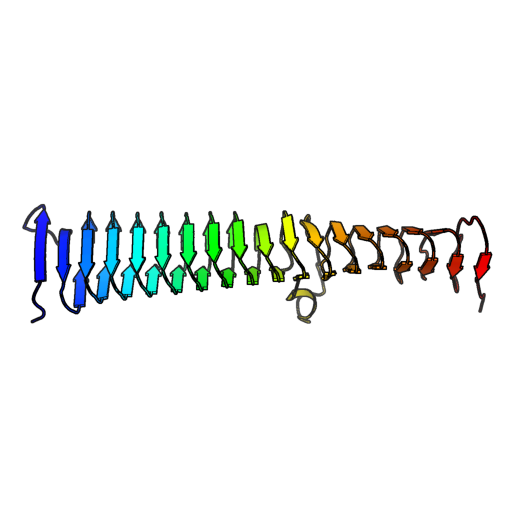O O . PRO A 1 162 ? -6.754 13.727 -16.675 1.00 49.44 162 PRO A O 1
ATOM 1229 N N . THR A 1 163 ? -7.270 12.753 -14.748 1.00 50.28 163 THR A N 1
ATOM 1230 C CA . THR A 1 163 ? -7.407 14.004 -13.975 1.00 50.28 163 THR A CA 1
ATOM 1231 C C . THR A 1 163 ? -6.109 14.549 -13.368 1.00 50.28 163 THR A C 1
ATOM 1233 O O . THR A 1 163 ? -6.127 15.621 -12.773 1.00 50.28 163 THR A O 1
ATOM 1236 N N . ALA A 1 164 ? -4.975 13.859 -13.512 1.00 53.25 164 ALA A N 1
ATOM 1237 C CA . ALA A 1 164 ? -3.717 14.194 -12.826 1.00 53.25 164 ALA A CA 1
ATOM 1238 C C . ALA A 1 164 ? -2.555 14.456 -13.801 1.00 53.25 164 ALA A C 1
ATOM 1240 O O . ALA A 1 164 ? -1.434 13.964 -13.630 1.00 53.25 164 ALA A O 1
ATOM 1241 N N . GLU A 1 165 ? -2.847 15.171 -14.884 1.00 50.22 165 GLU A N 1
ATOM 1242 C CA . GLU A 1 165 ? -1.917 15.362 -15.998 1.00 50.22 165 GLU A CA 1
ATOM 1243 C C . GLU A 1 165 ? -0.883 16.476 -15.749 1.00 50.22 165 GLU A C 1
ATOM 1245 O O . GLU A 1 165 ? 0.217 16.419 -16.294 1.00 50.22 165 GLU A O 1
ATOM 1250 N N . GLU A 1 166 ? -1.166 17.444 -14.870 1.00 44.38 166 GLU A N 1
ATOM 1251 C CA . GLU A 1 166 ? -0.423 18.715 -14.884 1.00 44.38 166 GLU A CA 1
ATOM 1252 C C . GLU A 1 166 ? 0.830 18.766 -13.983 1.00 44.38 166 GLU A C 1
ATOM 1254 O O . GLU A 1 166 ? 1.718 19.571 -14.229 1.00 44.38 166 GLU A O 1
ATOM 1259 N N . ASN A 1 167 ? 0.985 17.885 -12.983 1.00 48.66 167 ASN A N 1
ATOM 1260 C CA . ASN A 1 167 ? 2.124 17.944 -12.044 1.00 48.66 167 ASN A CA 1
ATOM 1261 C C . ASN A 1 167 ? 2.643 16.562 -11.610 1.00 48.66 167 ASN A C 1
ATOM 1263 O O . ASN A 1 167 ? 2.841 16.302 -10.422 1.00 48.66 167 ASN A O 1
ATOM 1267 N N . ARG A 1 168 ? 2.885 15.644 -12.557 1.00 57.12 168 ARG A N 1
ATOM 1268 C CA . ARG A 1 168 ? 3.505 14.341 -12.241 1.00 57.12 168 ARG A CA 1
ATOM 1269 C C . ARG A 1 168 ? 4.960 14.526 -11.795 1.00 57.12 168 ARG A C 1
ATOM 1271 O O . ARG A 1 168 ? 5.886 14.437 -12.603 1.00 57.12 168 ARG A O 1
ATOM 1278 N N . LYS A 1 169 ? 5.163 14.770 -10.497 1.00 56.72 169 LYS A N 1
ATOM 1279 C CA . LYS A 1 169 ? 6.473 14.645 -9.854 1.00 56.72 169 LYS A CA 1
ATOM 1280 C C . LYS A 1 169 ? 6.961 13.207 -10.000 1.00 56.72 169 LYS A C 1
ATOM 1282 O O . LYS A 1 169 ? 6.188 12.255 -10.073 1.00 56.72 169 LYS A O 1
ATOM 1287 N N . ILE A 1 170 ? 8.273 13.065 -10.080 1.00 56.41 170 ILE A N 1
ATOM 1288 C CA . ILE A 1 170 ? 8.923 11.760 -10.092 1.00 56.41 170 ILE A CA 1
ATOM 1289 C C . ILE A 1 170 ? 8.814 11.215 -8.675 1.00 56.41 170 ILE A C 1
ATOM 1291 O O . ILE A 1 170 ? 9.381 11.797 -7.749 1.00 56.41 170 ILE A O 1
ATOM 1295 N N . ALA A 1 171 ? 8.104 10.106 -8.520 1.00 60.34 171 ALA A N 1
ATOM 1296 C CA . ALA A 1 171 ? 8.189 9.291 -7.325 1.00 60.34 171 ALA A CA 1
ATOM 1297 C C . ALA A 1 171 ? 9.662 8.891 -7.128 1.00 60.34 171 ALA A C 1
ATOM 1299 O O . ALA A 1 171 ? 10.258 8.243 -7.992 1.00 60.34 171 ALA A O 1
ATOM 1300 N N . ILE A 1 172 ? 10.283 9.289 -6.011 1.00 65.19 172 ILE A N 1
ATOM 1301 C CA . ILE A 1 172 ? 11.614 8.779 -5.648 1.00 65.19 172 ILE A CA 1
ATOM 1302 C C . ILE A 1 172 ? 11.394 7.383 -5.079 1.00 65.19 172 ILE A C 1
ATOM 1304 O O . ILE A 1 172 ? 11.400 7.166 -3.866 1.00 65.19 172 ILE A O 1
ATOM 1308 N N . ALA A 1 173 ? 11.131 6.444 -5.980 1.00 77.69 173 ALA A N 1
ATOM 1309 C CA . ALA A 1 173 ? 10.987 5.050 -5.645 1.00 77.69 173 ALA A CA 1
ATOM 1310 C C . ALA A 1 173 ? 11.995 4.197 -6.416 1.00 77.69 173 ALA A C 1
ATOM 1312 O O . ALA A 1 173 ? 12.292 4.460 -7.582 1.00 77.69 173 ALA A O 1
ATOM 1313 N N . LEU A 1 174 ? 12.537 3.182 -5.750 1.00 93.06 174 LEU A N 1
ATOM 1314 C CA . LEU A 1 174 ? 13.286 2.103 -6.382 1.00 93.06 174 LEU A CA 1
ATOM 1315 C C . LEU A 1 174 ? 12.345 0.909 -6.511 1.00 93.06 174 LEU A C 1
ATOM 1317 O O . LEU A 1 174 ? 11.860 0.374 -5.515 1.00 93.06 174 LEU A O 1
ATOM 1321 N N . SER A 1 175 ? 12.095 0.512 -7.749 1.00 94.94 175 SER A N 1
ATOM 1322 C CA . SER A 1 175 ? 11.221 -0.593 -8.110 1.00 94.94 175 SER A CA 1
ATOM 1323 C C . SER A 1 175 ? 12.051 -1.716 -8.694 1.00 94.94 175 SER A C 1
ATOM 1325 O O . SER A 1 175 ? 12.701 -1.557 -9.724 1.00 94.94 175 SER A O 1
ATOM 1327 N N . ILE A 1 176 ? 12.043 -2.851 -8.014 1.00 96.31 176 ILE A N 1
ATOM 1328 C CA . ILE A 1 176 ? 12.722 -4.064 -8.445 1.00 96.31 176 ILE A CA 1
ATOM 1329 C C . ILE A 1 176 ? 11.640 -5.092 -8.729 1.00 96.31 176 ILE A C 1
ATOM 1331 O O . ILE A 1 176 ? 10.859 -5.450 -7.844 1.00 96.31 176 ILE A O 1
ATOM 1335 N N . GLY A 1 177 ? 11.571 -5.557 -9.970 1.00 95.56 177 GLY A N 1
ATOM 1336 C CA . GLY A 1 177 ? 10.552 -6.516 -10.355 1.00 95.56 177 GLY A CA 1
ATOM 1337 C C . GLY A 1 177 ? 10.617 -6.973 -11.792 1.00 95.56 177 GLY A C 1
ATOM 1338 O O . GLY A 1 177 ? 11.383 -6.442 -12.581 1.00 95.56 177 GLY A O 1
ATOM 1339 N N . MET A 1 178 ? 9.825 -7.981 -12.152 1.00 96.94 178 MET A N 1
ATOM 1340 C CA . MET A 1 178 ? 9.799 -8.461 -13.539 1.00 96.94 178 MET A CA 1
ATOM 1341 C C . MET A 1 178 ? 9.224 -7.400 -14.480 1.00 96.94 178 MET A C 1
ATOM 1343 O O . MET A 1 178 ? 9.782 -7.179 -15.554 1.00 96.94 178 MET A O 1
ATOM 1347 N N . PHE A 1 179 ? 8.151 -6.737 -14.050 1.00 96.75 179 PHE A N 1
ATOM 1348 C CA . PHE A 1 179 ? 7.422 -5.724 -14.797 1.00 96.75 179 PHE A CA 1
ATOM 1349 C C . PHE A 1 179 ? 7.259 -4.457 -13.949 1.00 96.75 179 PHE A C 1
ATOM 1351 O O . PHE A 1 179 ? 6.554 -4.460 -12.939 1.00 96.75 179 PHE A O 1
ATOM 1358 N N . ASN A 1 180 ? 7.891 -3.363 -14.363 1.00 95.00 180 ASN A N 1
ATOM 1359 C CA . ASN A 1 180 ? 7.826 -2.075 -13.676 1.00 95.00 180 ASN A CA 1
ATOM 1360 C C . ASN A 1 180 ? 7.147 -1.043 -14.582 1.00 95.00 180 ASN A C 1
ATOM 1362 O O . ASN A 1 180 ? 7.678 -0.700 -15.632 1.00 95.00 180 ASN A O 1
ATOM 1366 N N . PHE A 1 181 ? 5.986 -0.535 -14.177 1.00 91.81 181 PHE A N 1
ATOM 1367 C CA . PHE A 1 181 ? 5.158 0.421 -14.917 1.00 91.81 181 PHE A CA 1
ATOM 1368 C C . PHE A 1 181 ? 4.989 1.737 -14.148 1.00 91.81 181 PHE A C 1
ATOM 1370 O O . PHE A 1 181 ? 3.901 2.303 -14.062 1.00 91.81 181 PHE A O 1
ATOM 1377 N N . ASN A 1 182 ? 6.064 2.276 -13.587 1.00 87.81 182 ASN A N 1
ATOM 1378 C CA . ASN A 1 182 ? 6.053 3.418 -12.667 1.00 87.81 182 ASN A CA 1
ATOM 1379 C C . ASN A 1 182 ? 7.134 4.456 -13.010 1.00 87.81 182 ASN A C 1
ATOM 1381 O O . ASN A 1 182 ? 8.021 4.216 -13.830 1.00 87.81 182 ASN A O 1
ATOM 1385 N N . ASN A 1 183 ? 6.996 5.673 -12.485 1.00 87.19 183 ASN A N 1
ATOM 1386 C CA . ASN A 1 183 ? 7.939 6.767 -12.762 1.00 87.19 183 ASN A CA 1
ATOM 1387 C C . ASN A 1 183 ? 9.057 6.794 -11.713 1.00 87.19 183 ASN A C 1
ATOM 1389 O O . ASN A 1 183 ? 9.168 7.753 -10.957 1.00 87.19 183 ASN A O 1
ATOM 1393 N N . ALA A 1 184 ? 9.857 5.728 -11.682 1.00 87.31 184 ALA A N 1
ATOM 1394 C CA . ALA A 1 184 ? 10.819 5.433 -10.624 1.00 87.31 184 ALA A CA 1
ATOM 1395 C C . ALA A 1 184 ? 12.192 5.004 -11.182 1.00 87.31 184 ALA A C 1
ATOM 1397 O O . ALA A 1 184 ? 12.418 4.994 -12.394 1.00 87.31 184 ALA A O 1
ATOM 1398 N N . PHE A 1 185 ? 13.130 4.664 -10.298 1.00 93.25 185 PHE A N 1
ATOM 1399 C CA . PHE A 1 185 ? 14.280 3.846 -10.674 1.00 93.25 185 PHE A CA 1
ATOM 1400 C C . PHE A 1 185 ? 13.816 2.394 -10.779 1.00 93.25 185 PHE A C 1
ATOM 1402 O O . PHE A 1 185 ? 13.464 1.785 -9.775 1.00 93.25 185 PHE A O 1
ATOM 1409 N N . ASN A 1 186 ? 13.847 1.832 -11.974 1.00 95.44 186 ASN A N 1
ATOM 1410 C CA . ASN A 1 186 ? 13.283 0.536 -12.301 1.00 95.44 186 ASN A CA 1
ATOM 1411 C C . ASN A 1 186 ? 14.395 -0.449 -12.636 1.00 95.44 186 ASN A C 1
ATOM 1413 O O . ASN A 1 186 ? 15.238 -0.173 -13.488 1.00 95.44 186 ASN A O 1
ATOM 1417 N N . ILE A 1 187 ? 14.379 -1.607 -11.984 1.00 96.56 187 ILE A N 1
ATOM 1418 C CA . ILE A 1 187 ? 15.243 -2.747 -12.283 1.00 96.56 187 ILE A CA 1
ATOM 1419 C C . ILE A 1 187 ? 14.339 -3.929 -12.601 1.00 96.56 187 ILE A C 1
ATOM 1421 O O . ILE A 1 187 ? 13.555 -4.350 -11.746 1.00 96.56 187 ILE A O 1
ATOM 1425 N N . GLY A 1 188 ? 14.443 -4.478 -13.809 1.00 96.25 188 GLY A N 1
ATOM 1426 C CA . GLY A 1 188 ? 13.522 -5.530 -14.220 1.00 96.25 188 GLY A CA 1
ATOM 1427 C C . GLY A 1 188 ? 13.727 -6.132 -15.592 1.00 96.25 188 GLY A C 1
ATOM 1428 O O . GLY A 1 188 ? 14.691 -5.834 -16.287 1.00 96.25 188 GLY A O 1
ATOM 1429 N N . ILE A 1 189 ? 12.807 -7.010 -15.988 1.00 96.81 189 ILE A N 1
ATOM 1430 C CA . ILE A 1 189 ? 12.799 -7.570 -17.344 1.00 96.81 189 ILE A CA 1
ATOM 1431 C C . ILE A 1 189 ? 12.155 -6.560 -18.289 1.00 96.81 189 ILE A C 1
ATOM 1433 O O . ILE A 1 189 ? 12.742 -6.234 -19.316 1.00 96.81 189 ILE A O 1
ATOM 1437 N N . PHE A 1 190 ? 10.987 -6.044 -17.911 1.00 96.88 190 PHE A N 1
ATOM 1438 C CA . PHE A 1 190 ? 10.240 -5.035 -18.646 1.00 96.88 190 PHE A CA 1
ATOM 1439 C C . PHE A 1 190 ? 10.048 -3.806 -17.771 1.00 96.88 190 PHE A C 1
ATOM 1441 O O . PHE A 1 190 ? 9.434 -3.878 -16.708 1.00 96.88 190 PHE A O 1
ATOM 1448 N N . ASN A 1 191 ? 10.546 -2.669 -18.234 1.00 95.75 191 ASN A N 1
ATOM 1449 C CA . ASN A 1 191 ? 10.429 -1.403 -17.531 1.00 95.75 191 ASN A CA 1
ATOM 1450 C C . ASN A 1 191 ? 9.778 -0.374 -18.450 1.00 95.75 191 ASN A C 1
ATOM 1452 O O . ASN A 1 191 ? 10.257 -0.158 -19.561 1.00 95.75 191 ASN A O 1
ATOM 1456 N N . ALA A 1 192 ? 8.720 0.283 -17.984 1.00 91.88 192 ALA A N 1
ATOM 1457 C CA . ALA A 1 192 ? 8.065 1.360 -18.701 1.00 91.88 192 ALA A CA 1
ATOM 1458 C C . ALA A 1 192 ? 7.730 2.542 -17.783 1.00 91.88 192 ALA A C 1
ATOM 1460 O O . ALA A 1 192 ? 6.907 2.463 -16.864 1.00 91.88 192 ALA A O 1
ATOM 1461 N N . GLY A 1 193 ? 8.356 3.684 -18.054 1.00 87.88 193 GLY A N 1
ATOM 1462 C CA . GLY A 1 193 ? 8.199 4.873 -17.229 1.00 87.88 193 GLY A CA 1
ATOM 1463 C C . GLY A 1 193 ? 9.206 5.973 -17.528 1.00 87.88 193 GLY A C 1
ATOM 1464 O O . GLY A 1 193 ? 10.196 5.780 -18.233 1.00 87.88 193 GLY A O 1
ATOM 1465 N N . ARG A 1 194 ? 8.948 7.155 -16.963 1.00 86.00 194 ARG A N 1
ATOM 1466 C CA . ARG A 1 194 ? 9.761 8.364 -17.177 1.00 86.00 194 ARG A CA 1
ATOM 1467 C C . ARG A 1 194 ? 11.001 8.464 -16.278 1.00 86.00 194 ARG A C 1
ATOM 1469 O O . ARG A 1 194 ? 11.640 9.510 -16.268 1.00 86.00 194 ARG A O 1
ATOM 1476 N N . GLY A 1 195 ? 11.324 7.432 -15.502 1.00 86.44 195 GLY A N 1
ATOM 1477 C CA . GLY A 1 195 ? 12.476 7.420 -14.598 1.00 86.44 195 GLY A CA 1
ATOM 1478 C C . GLY A 1 195 ? 13.734 6.802 -15.215 1.00 86.44 195 GLY A C 1
ATOM 1479 O O . GLY A 1 195 ? 14.010 6.986 -16.401 1.00 86.44 195 GLY A O 1
ATOM 1480 N N . ILE A 1 196 ? 14.513 6.099 -14.393 1.00 92.00 196 ILE A N 1
ATOM 1481 C CA . ILE A 1 196 ? 15.698 5.346 -14.829 1.00 92.00 196 ILE A CA 1
ATOM 1482 C C . ILE A 1 196 ? 15.272 3.898 -14.993 1.00 92.00 196 ILE A C 1
ATOM 1484 O O . ILE A 1 196 ? 14.746 3.328 -14.052 1.00 92.00 196 ILE A O 1
ATOM 1488 N N . ASN A 1 197 ? 15.506 3.294 -16.148 1.00 95.31 197 ASN A N 1
ATOM 1489 C CA . ASN A 1 197 ? 15.110 1.924 -16.434 1.00 95.31 197 ASN A CA 1
ATOM 1490 C C . ASN A 1 197 ? 16.352 1.074 -16.708 1.00 95.31 197 ASN A C 1
ATOM 1492 O O . ASN A 1 197 ? 17.124 1.381 -17.614 1.00 95.31 197 ASN A O 1
ATOM 1496 N N . VAL A 1 198 ? 16.542 0.011 -15.931 1.00 96.62 198 VAL A N 1
ATOM 1497 C CA . VAL A 1 198 ? 17.640 -0.947 -16.070 1.00 96.62 198 VAL A CA 1
ATOM 1498 C C . VAL A 1 198 ? 17.051 -2.340 -16.263 1.00 96.62 198 VAL A C 1
ATOM 1500 O O . VAL A 1 198 ? 16.340 -2.843 -15.391 1.00 96.62 198 VAL A O 1
ATOM 1503 N N . GLY A 1 199 ? 17.312 -2.984 -17.398 1.00 95.75 199 GLY A N 1
ATOM 1504 C CA . GLY A 1 199 ? 16.629 -4.240 -17.691 1.00 95.75 199 GLY A CA 1
ATOM 1505 C C . GLY A 1 199 ? 16.861 -4.852 -19.057 1.00 95.75 199 GLY A C 1
ATOM 1506 O O . GLY A 1 199 ? 17.787 -4.492 -19.773 1.00 95.75 199 GLY A O 1
ATOM 1507 N N . VAL A 1 200 ? 16.012 -5.812 -19.422 1.00 96.38 200 VAL A N 1
ATOM 1508 C CA . VAL A 1 200 ? 16.069 -6.433 -20.754 1.00 96.38 200 VAL A CA 1
ATOM 1509 C C . VAL A 1 200 ? 15.379 -5.533 -21.773 1.00 96.38 200 VAL A C 1
ATOM 1511 O O . VAL A 1 200 ? 15.992 -5.174 -22.774 1.00 96.38 200 VAL A O 1
ATOM 1514 N N . PHE A 1 201 ? 14.142 -5.138 -21.488 1.00 96.81 201 PHE A N 1
ATOM 1515 C CA . PHE A 1 201 ? 13.313 -4.276 -22.316 1.00 96.81 201 PHE A CA 1
ATOM 1516 C C . PHE A 1 201 ? 12.948 -3.016 -21.538 1.00 96.81 201 PHE A C 1
ATOM 1518 O O . PHE A 1 201 ? 12.276 -3.081 -20.507 1.00 96.81 201 PHE A O 1
ATOM 1525 N N . ASN A 1 202 ? 13.365 -1.863 -22.045 1.00 95.75 202 ASN A N 1
ATOM 1526 C CA . ASN A 1 202 ? 13.085 -0.571 -21.432 1.00 95.75 202 ASN A CA 1
ATOM 1527 C C . ASN A 1 202 ? 12.327 0.318 -22.420 1.00 95.75 202 ASN A C 1
ATOM 1529 O O . ASN A 1 202 ? 12.833 0.588 -23.504 1.00 95.75 202 ASN A O 1
ATOM 1533 N N . ALA A 1 203 ? 11.148 0.798 -22.036 1.00 92.19 203 ALA A N 1
ATOM 1534 C CA . ALA A 1 203 ? 10.324 1.732 -22.798 1.00 92.19 203 ALA A CA 1
ATOM 1535 C C . ALA A 1 203 ? 10.122 3.018 -21.980 1.00 92.19 203 ALA A C 1
ATOM 1537 O O . ALA A 1 203 ? 9.230 3.111 -21.135 1.00 92.19 203 ALA A O 1
ATOM 1538 N N . GLY A 1 204 ? 10.984 4.017 -22.165 1.00 86.12 204 GLY A N 1
ATOM 1539 C CA . GLY A 1 204 ? 11.015 5.164 -21.259 1.00 86.12 204 GLY A CA 1
ATOM 1540 C C . GLY A 1 204 ? 11.753 6.380 -21.791 1.00 86.12 204 GLY A C 1
ATOM 1541 O O . GLY A 1 204 ? 12.459 6.318 -22.790 1.00 86.12 204 GLY A O 1
ATOM 1542 N N . ALA A 1 205 ? 11.580 7.505 -21.107 1.00 78.44 205 ALA A N 1
ATOM 1543 C CA . ALA A 1 205 ? 11.943 8.823 -21.620 1.00 78.44 205 ALA A CA 1
ATOM 1544 C C . ALA A 1 205 ? 13.353 9.310 -21.257 1.00 78.44 205 ALA A C 1
ATOM 1546 O O . ALA A 1 205 ? 13.922 10.098 -21.998 1.00 78.44 205 ALA A O 1
ATOM 1547 N N . ARG A 1 206 ? 13.911 8.885 -20.112 1.00 85.62 206 ARG A N 1
ATOM 1548 C CA . ARG A 1 206 ? 15.120 9.509 -19.542 1.00 85.62 206 ARG A CA 1
ATOM 1549 C C . ARG A 1 206 ? 16.369 8.669 -19.682 1.00 85.62 206 ARG A C 1
ATOM 1551 O O . ARG A 1 206 ? 17.182 8.971 -20.537 1.00 85.62 206 ARG A O 1
ATOM 1558 N N . LEU A 1 207 ? 16.559 7.667 -18.829 1.00 91.44 207 LEU A N 1
ATOM 1559 C CA . LEU A 1 207 ? 17.738 6.805 -18.870 1.00 91.44 207 LEU A CA 1
ATOM 1560 C C . LEU A 1 207 ? 17.269 5.372 -19.060 1.00 91.44 207 LEU A C 1
ATOM 1562 O O . LEU A 1 207 ? 16.555 4.854 -18.206 1.00 91.44 207 LEU A O 1
ATOM 1566 N N . ASN A 1 208 ? 17.678 4.741 -20.154 1.00 94.25 208 ASN A N 1
ATOM 1567 C CA . ASN A 1 208 ? 17.385 3.341 -20.429 1.00 94.25 208 ASN A CA 1
ATOM 1568 C C . ASN A 1 208 ? 18.703 2.582 -20.587 1.00 94.25 208 ASN A C 1
ATOM 1570 O O . ASN A 1 208 ? 19.501 2.895 -21.468 1.00 94.25 208 ASN A O 1
ATOM 1574 N N . LEU A 1 209 ? 18.940 1.599 -19.727 1.00 95.12 209 LEU A N 1
ATOM 1575 C CA . LEU A 1 209 ? 20.114 0.737 -19.749 1.00 95.12 209 LEU A CA 1
ATOM 1576 C C . LEU A 1 209 ? 19.657 -0.710 -19.905 1.00 95.12 209 LEU A C 1
ATOM 1578 O O . LEU A 1 209 ? 19.005 -1.257 -19.015 1.00 95.12 209 LEU A O 1
ATOM 1582 N N . GLY A 1 210 ? 19.985 -1.355 -21.019 1.00 93.44 210 GLY A N 1
ATOM 1583 C CA . GLY A 1 210 ? 19.467 -2.697 -21.241 1.00 93.44 210 GLY A CA 1
ATOM 1584 C C . GLY A 1 210 ? 19.821 -3.357 -22.552 1.00 93.44 210 GLY A C 1
ATOM 1585 O O . GLY A 1 210 ? 20.703 -2.912 -23.275 1.00 93.44 210 GLY A O 1
ATOM 1586 N N . VAL A 1 211 ? 19.136 -4.455 -22.858 1.00 94.75 211 VAL A N 1
ATOM 1587 C CA . VAL A 1 211 ? 19.320 -5.149 -24.139 1.00 94.75 211 VAL A CA 1
ATOM 1588 C C . VAL A 1 211 ? 18.593 -4.387 -25.240 1.00 94.75 211 VAL A C 1
ATOM 1590 O O . VAL A 1 211 ? 19.201 -4.046 -26.251 1.00 94.75 211 VAL A O 1
ATOM 1593 N N . VAL A 1 212 ? 17.315 -4.090 -25.019 1.00 95.06 212 VAL A N 1
ATOM 1594 C CA . VAL A 1 212 ? 16.446 -3.370 -25.944 1.00 95.06 212 VAL A CA 1
ATOM 1595 C C . VAL A 1 212 ? 15.904 -2.131 -25.248 1.00 95.06 212 VAL A C 1
ATOM 1597 O O . VAL A 1 212 ? 15.223 -2.229 -24.226 1.00 95.06 212 VAL A O 1
ATOM 1600 N N . ASN A 1 213 ? 16.182 -0.966 -25.821 1.00 93.44 213 ASN A N 1
ATOM 1601 C CA . ASN A 1 213 ? 15.702 0.312 -25.315 1.00 93.44 213 ASN A CA 1
ATOM 1602 C C . ASN A 1 213 ? 14.858 1.019 -26.376 1.00 93.44 213 ASN A C 1
ATOM 1604 O O . ASN A 1 213 ? 15.294 1.171 -27.516 1.00 93.44 213 ASN A O 1
ATOM 1608 N N . GLN A 1 214 ? 13.681 1.488 -25.979 1.00 92.25 214 GLN A N 1
ATOM 1609 C CA . GLN A 1 214 ? 12.778 2.303 -26.778 1.00 92.25 214 GLN A CA 1
ATOM 1610 C C . GLN A 1 214 ? 12.499 3.627 -26.059 1.00 92.25 214 GLN A C 1
ATOM 1612 O O . GLN A 1 214 ? 12.173 3.641 -24.869 1.00 92.25 214 GLN A O 1
ATOM 1617 N N . SER A 1 215 ? 12.639 4.745 -26.771 1.00 88.75 215 SER A N 1
ATOM 1618 C CA . SER A 1 215 ? 12.443 6.074 -26.195 1.00 88.75 215 SER A CA 1
ATOM 1619 C C . SER A 1 215 ? 11.964 7.108 -27.212 1.00 88.75 215 SER A C 1
ATOM 1621 O O . SER A 1 215 ? 12.682 7.432 -28.154 1.00 88.75 215 SER A O 1
ATOM 1623 N N . ASP A 1 216 ? 10.787 7.685 -26.975 1.00 84.75 216 ASP A N 1
ATOM 1624 C CA . ASP A 1 216 ? 10.196 8.712 -27.850 1.00 84.75 216 ASP A CA 1
ATOM 1625 C C . ASP A 1 216 ? 10.409 10.152 -27.332 1.00 84.75 216 ASP A C 1
ATOM 1627 O O . ASP A 1 216 ? 9.980 11.122 -27.960 1.00 84.75 216 ASP A O 1
ATOM 1631 N N . GLU A 1 217 ? 11.079 10.298 -26.184 1.00 82.44 217 GLU A N 1
ATOM 1632 C CA . GLU A 1 217 ? 11.397 11.576 -25.537 1.00 82.44 217 GLU A CA 1
ATOM 1633 C C . GLU A 1 217 ? 12.929 11.802 -25.496 1.00 82.44 217 GLU A C 1
ATOM 1635 O O . GLU A 1 217 ? 13.736 10.892 -25.724 1.00 82.44 217 GLU A O 1
ATOM 1640 N N . THR A 1 218 ? 13.346 13.031 -25.172 1.00 83.19 218 THR A N 1
ATOM 1641 C CA . THR A 1 218 ? 14.760 13.383 -24.970 1.00 83.19 218 THR A CA 1
ATOM 1642 C C . THR A 1 218 ? 15.353 12.609 -23.792 1.00 83.19 218 THR A C 1
ATOM 1644 O O . THR A 1 218 ? 14.942 12.808 -22.646 1.00 83.19 218 THR A O 1
ATOM 1647 N N . GLY A 1 219 ? 16.373 11.796 -24.050 1.00 86.31 219 GLY A N 1
ATOM 1648 C CA . GLY A 1 219 ? 16.993 10.953 -23.034 1.00 86.31 219 GLY A CA 1
ATOM 1649 C C . GLY A 1 219 ? 18.299 10.319 -23.495 1.00 86.31 219 GLY A C 1
ATOM 1650 O O . GLY A 1 219 ? 18.878 10.712 -24.504 1.00 86.31 219 GLY A O 1
ATOM 1651 N N . PHE A 1 220 ? 18.758 9.329 -22.742 1.00 90.38 220 PHE A N 1
ATOM 1652 C CA . PHE A 1 220 ? 19.950 8.539 -22.997 1.00 90.38 220 PHE A CA 1
ATOM 1653 C C . PHE A 1 220 ? 19.592 7.053 -22.960 1.00 90.38 220 PHE A C 1
ATOM 1655 O O . PHE A 1 220 ? 19.062 6.553 -21.965 1.00 90.38 220 PHE A O 1
ATOM 1662 N N . SER A 1 221 ? 19.915 6.344 -24.035 1.00 92.06 221 SER A N 1
ATOM 1663 C CA . SER A 1 221 ? 19.699 4.905 -24.155 1.00 92.06 221 SER A CA 1
ATOM 1664 C C . SER A 1 221 ? 21.034 4.204 -24.396 1.00 92.06 221 SER A C 1
ATOM 1666 O O . SER A 1 221 ? 21.720 4.496 -25.373 1.00 92.06 221 SER A O 1
ATOM 1668 N N . LEU A 1 222 ? 21.407 3.280 -23.513 1.00 92.50 222 LEU A N 1
ATOM 1669 C CA . LEU A 1 222 ? 22.604 2.451 -23.634 1.00 92.50 222 LEU A CA 1
ATOM 1670 C C . LEU A 1 222 ? 22.204 0.979 -23.684 1.00 92.50 222 LEU A C 1
ATOM 1672 O O . LEU A 1 222 ? 21.600 0.456 -22.744 1.00 92.50 222 LEU A O 1
ATOM 1676 N N . GLY A 1 223 ? 22.546 0.298 -24.774 1.00 90.00 223 GLY A N 1
ATOM 1677 C CA . GLY A 1 223 ? 22.152 -1.093 -24.941 1.00 90.00 223 GLY A CA 1
ATOM 1678 C C . GLY A 1 223 ? 22.605 -1.772 -26.218 1.00 90.00 223 GLY A C 1
ATOM 1679 O O . GLY A 1 223 ? 23.392 -1.230 -26.989 1.00 90.00 223 GLY A O 1
ATOM 1680 N N . VAL A 1 224 ? 22.119 -2.994 -26.437 1.00 91.38 224 VAL A N 1
ATOM 1681 C CA . VAL A 1 224 ? 22.412 -3.749 -27.666 1.00 91.38 224 VAL A CA 1
ATOM 1682 C C . VAL A 1 224 ? 21.635 -3.149 -28.833 1.00 91.38 224 VAL A C 1
ATOM 1684 O O . VAL A 1 224 ? 22.231 -2.818 -29.856 1.00 91.38 224 VAL A O 1
ATOM 1687 N N . VAL A 1 225 ? 20.326 -2.977 -28.656 1.00 91.31 225 VAL A N 1
ATOM 1688 C CA . VAL A 1 225 ? 19.419 -2.372 -29.630 1.00 91.31 225 VAL A CA 1
ATOM 1689 C C . VAL A 1 225 ? 18.772 -1.148 -29.000 1.00 91.31 225 VAL A C 1
ATOM 1691 O O . VAL A 1 225 ? 18.064 -1.263 -28.001 1.00 91.31 225 VAL A O 1
ATOM 1694 N N . ASN A 1 226 ? 18.977 0.018 -29.603 1.00 89.06 226 ASN A N 1
ATOM 1695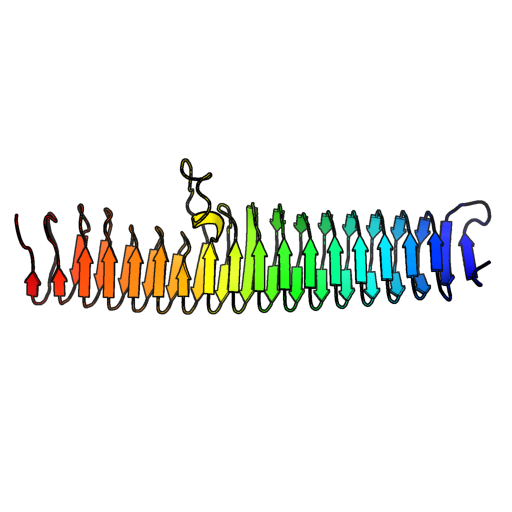 C CA . ASN A 1 226 ? 18.304 1.245 -29.200 1.00 89.06 226 ASN A CA 1
ATOM 1696 C C . ASN A 1 226 ? 17.424 1.752 -30.336 1.00 89.06 226 ASN A C 1
ATOM 1698 O O . ASN A 1 226 ? 17.853 1.836 -31.483 1.00 89.06 226 ASN A O 1
ATOM 1702 N N . THR A 1 227 ? 16.191 2.102 -30.002 1.00 88.69 227 THR A N 1
ATOM 1703 C CA . THR A 1 227 ? 15.258 2.806 -30.875 1.00 88.69 227 THR A CA 1
ATOM 1704 C C . THR A 1 227 ? 14.858 4.087 -30.179 1.00 88.69 227 THR A C 1
ATOM 1706 O O . THR A 1 227 ? 14.472 4.068 -29.009 1.00 88.69 227 THR A O 1
ATOM 1709 N N . GLY A 1 228 ? 14.916 5.208 -30.881 1.00 79.88 228 GLY A N 1
ATOM 1710 C CA . GLY A 1 228 ? 14.410 6.427 -30.285 1.00 79.88 228 GLY A CA 1
ATOM 1711 C C . GLY A 1 228 ? 14.300 7.610 -31.215 1.00 79.88 228 GLY A C 1
ATOM 1712 O O . GLY A 1 228 ? 14.852 7.621 -32.314 1.00 79.88 228 GLY A O 1
ATOM 1713 N N . HIS A 1 229 ? 13.567 8.601 -30.726 1.00 76.88 229 HIS A N 1
ATOM 1714 C CA . HIS A 1 229 ? 13.142 9.785 -31.460 1.00 76.88 229 HIS A CA 1
ATOM 1715 C C . HIS A 1 229 ? 13.448 11.061 -30.653 1.00 76.88 229 HIS A C 1
ATOM 1717 O O . HIS A 1 229 ? 13.991 10.972 -29.550 1.00 76.88 229 HIS A O 1
ATOM 1723 N N . ASN A 1 230 ? 13.159 12.241 -31.211 1.00 72.00 230 ASN A N 1
ATOM 1724 C CA . ASN A 1 230 ? 13.169 13.538 -30.516 1.00 72.00 230 ASN A CA 1
ATOM 1725 C C . ASN A 1 230 ? 14.378 13.827 -29.597 1.00 72.00 230 ASN A C 1
ATOM 1727 O O . ASN A 1 230 ? 14.215 14.215 -28.445 1.00 72.00 230 ASN A O 1
ATOM 1731 N N . GLY A 1 231 ? 15.608 13.664 -30.085 1.00 73.12 231 GLY A N 1
ATOM 1732 C CA . GLY A 1 231 ? 16.821 14.030 -29.342 1.00 73.12 231 GLY A CA 1
ATOM 1733 C C . GLY A 1 231 ? 17.305 12.993 -28.323 1.00 73.12 231 GLY A C 1
ATOM 1734 O O . GLY A 1 231 ? 18.124 13.323 -27.467 1.00 73.12 231 GLY A O 1
ATOM 1735 N N . ASN A 1 232 ? 16.842 11.742 -28.405 1.00 80.44 232 ASN A N 1
ATOM 1736 C CA . ASN A 1 232 ? 17.403 10.641 -27.621 1.00 80.44 232 ASN A CA 1
ATOM 1737 C C . ASN A 1 232 ? 18.845 10.310 -28.055 1.00 80.44 232 ASN A C 1
ATOM 1739 O O . ASN A 1 232 ? 19.096 9.942 -29.206 1.00 80.44 232 ASN A O 1
ATOM 1743 N N . PHE A 1 233 ? 19.793 10.417 -27.125 1.00 85.06 233 PHE A N 1
ATOM 1744 C CA . PHE A 1 233 ? 21.184 10.036 -27.328 1.00 85.06 233 PHE A CA 1
ATOM 1745 C C . PHE A 1 233 ? 21.359 8.535 -27.115 1.00 85.06 233 PHE A C 1
ATOM 1747 O O . PHE A 1 233 ? 21.071 8.007 -26.042 1.00 85.06 233 PHE A O 1
ATOM 1754 N N . GLN A 1 234 ? 21.867 7.844 -28.128 1.00 85.69 234 GLN A N 1
ATOM 1755 C CA . GLN A 1 234 ? 21.931 6.387 -28.123 1.00 85.69 234 GLN A CA 1
ATOM 1756 C C . GLN A 1 234 ? 23.373 5.909 -28.197 1.00 85.69 234 GLN A C 1
ATOM 1758 O O . GLN A 1 234 ? 24.116 6.332 -29.083 1.00 85.69 234 GLN A O 1
ATOM 1763 N N . ILE A 1 235 ? 23.743 4.998 -27.297 1.00 85.75 235 ILE A N 1
ATOM 1764 C CA . ILE A 1 235 ? 24.970 4.209 -27.374 1.00 85.75 235 ILE A CA 1
ATOM 1765 C C . ILE A 1 235 ? 24.591 2.742 -27.520 1.00 85.75 235 ILE A C 1
ATOM 1767 O O . ILE A 1 235 ? 23.970 2.159 -26.631 1.00 85.75 235 ILE A O 1
ATOM 1771 N N . GLY A 1 236 ? 24.996 2.114 -28.618 1.00 82.75 236 GLY A N 1
ATOM 1772 C CA . GLY A 1 236 ? 24.726 0.695 -28.777 1.00 82.75 236 GLY A CA 1
ATOM 1773 C C . GLY A 1 236 ? 25.390 0.018 -29.952 1.00 82.75 236 GLY A C 1
ATOM 1774 O O . GLY A 1 236 ? 26.131 0.625 -30.732 1.00 82.75 236 GLY A O 1
ATOM 1775 N N . ILE A 1 237 ? 25.120 -1.282 -30.038 1.00 85.31 237 ILE A N 1
ATOM 1776 C CA . ILE A 1 237 ? 25.538 -2.123 -31.160 1.00 85.31 237 ILE A CA 1
ATOM 1777 C C . ILE A 1 237 ? 24.703 -1.747 -32.393 1.00 85.31 237 ILE A C 1
ATOM 1779 O O . ILE A 1 237 ? 25.268 -1.437 -33.443 1.00 85.31 237 ILE A O 1
ATOM 1783 N N . ILE A 1 238 ? 23.378 -1.694 -32.240 1.00 83.19 238 ILE A N 1
ATOM 1784 C CA . ILE A 1 238 ? 22.423 -1.277 -33.270 1.00 83.19 238 ILE A CA 1
ATOM 1785 C C . ILE A 1 238 ? 21.615 -0.095 -32.733 1.00 83.19 238 ILE A C 1
ATOM 1787 O O . ILE A 1 238 ? 20.968 -0.210 -31.694 1.00 83.19 238 ILE A O 1
ATOM 1791 N N . ASN A 1 239 ? 21.617 1.020 -33.465 1.00 77.50 239 ASN A N 1
ATOM 1792 C CA . ASN A 1 239 ? 20.790 2.189 -33.155 1.00 77.50 239 ASN A CA 1
ATOM 1793 C C . ASN A 1 239 ? 19.857 2.496 -34.336 1.00 77.50 239 ASN A C 1
ATOM 1795 O O . ASN A 1 239 ? 20.290 2.478 -35.494 1.00 77.50 239 ASN A O 1
ATOM 1799 N N . TYR A 1 240 ? 18.591 2.780 -34.032 1.00 79.81 240 TYR A N 1
ATOM 1800 C CA . TYR A 1 240 ? 17.570 3.225 -34.977 1.00 79.81 240 TYR A CA 1
ATOM 1801 C C . TYR A 1 240 ? 17.092 4.632 -34.595 1.00 79.81 240 TYR A C 1
ATOM 1803 O O . TYR A 1 240 ? 16.592 4.858 -33.488 1.00 79.81 240 TYR A O 1
ATOM 1811 N N . CYS A 1 241 ? 17.263 5.576 -35.523 1.00 71.12 241 CYS A N 1
ATOM 1812 C CA . CYS A 1 241 ? 17.176 7.015 -35.264 1.00 71.12 241 CYS A CA 1
ATOM 1813 C C . CYS A 1 241 ? 16.575 7.767 -36.467 1.00 71.12 241 CYS A C 1
ATOM 1815 O O . CYS A 1 241 ? 17.317 8.428 -37.204 1.00 71.12 241 CYS A O 1
ATOM 1817 N N . PRO A 1 242 ? 15.253 7.710 -36.691 1.00 60.69 242 PRO A N 1
ATOM 1818 C CA . PRO A 1 242 ? 14.604 8.617 -37.622 1.00 60.69 242 PRO A CA 1
ATOM 1819 C C . PRO A 1 242 ? 14.636 10.009 -36.972 1.00 60.69 242 PRO A C 1
ATOM 1821 O O . PRO A 1 242 ? 14.060 10.197 -35.909 1.00 60.69 242 PRO A O 1
ATOM 1824 N N . GLN A 1 243 ? 15.366 10.964 -37.552 1.00 57.38 243 GLN A N 1
ATOM 1825 C CA . GLN A 1 243 ? 15.440 12.378 -37.119 1.00 57.38 243 GLN A CA 1
ATOM 1826 C C . GLN A 1 243 ? 16.269 12.745 -35.853 1.00 57.38 243 GLN A C 1
ATOM 1828 O O . GLN A 1 243 ? 16.221 13.896 -35.422 1.00 57.38 243 GLN A O 1
ATOM 1833 N N . ASN A 1 244 ? 17.100 11.857 -35.282 1.00 55.03 244 ASN A N 1
ATOM 1834 C CA . ASN A 1 244 ? 17.928 12.189 -34.097 1.00 55.03 244 ASN A CA 1
ATOM 1835 C C . ASN A 1 244 ? 19.337 12.736 -34.414 1.00 55.03 244 ASN A C 1
ATOM 1837 O O . ASN A 1 244 ? 20.001 12.282 -35.343 1.00 55.03 244 ASN A O 1
ATOM 1841 N N . TRP A 1 245 ? 19.805 13.694 -33.596 1.00 55.47 245 TRP A N 1
ATOM 1842 C CA . TRP A 1 245 ? 20.981 14.539 -33.875 1.00 55.47 245 TRP A CA 1
ATOM 1843 C C . TRP A 1 245 ? 22.353 13.856 -33.729 1.00 55.47 245 TRP A C 1
ATOM 1845 O O . TRP A 1 245 ? 23.268 14.333 -34.378 1.00 55.47 245 TRP A O 1
ATOM 1855 N N . MET A 1 246 ? 22.557 12.774 -32.960 1.00 55.84 246 MET A N 1
ATOM 1856 C CA . MET A 1 246 ? 23.855 12.049 -32.916 1.00 55.84 246 MET A CA 1
ATOM 1857 C C . MET A 1 246 ? 23.783 10.765 -32.059 1.00 55.84 246 MET A C 1
ATOM 1859 O O . MET A 1 246 ? 23.899 10.847 -30.835 1.00 55.84 246 MET A O 1
ATOM 1863 N N . PRO A 1 247 ? 23.633 9.565 -32.647 1.00 57.91 247 PRO A N 1
ATOM 1864 C CA . PRO A 1 247 ? 23.921 8.308 -31.952 1.00 57.91 247 PRO A CA 1
ATOM 1865 C C . PRO A 1 247 ? 25.431 7.986 -31.991 1.00 57.91 247 PRO A C 1
ATOM 1867 O O . PRO A 1 247 ? 26.073 8.128 -33.031 1.00 57.91 247 PRO A O 1
ATOM 1870 N N . VAL A 1 248 ? 26.002 7.512 -30.878 1.00 57.81 248 VAL A N 1
ATOM 1871 C CA . VAL A 1 248 ? 27.367 6.952 -30.823 1.00 57.81 248 VAL A CA 1
ATOM 1872 C C . VAL A 1 248 ? 27.270 5.435 -30.935 1.00 57.81 248 VAL A C 1
ATOM 1874 O O . VAL A 1 248 ? 26.441 4.796 -30.293 1.00 57.81 248 VAL A O 1
ATOM 1877 N N . MET A 1 249 ? 28.085 4.831 -31.790 1.00 58.84 249 MET A N 1
ATOM 1878 C CA . MET A 1 249 ? 27.859 3.460 -32.230 1.00 58.84 249 MET A CA 1
ATOM 1879 C C . MET A 1 249 ? 29.135 2.643 -32.345 1.00 58.84 249 MET A C 1
ATOM 1881 O O . MET A 1 249 ? 30.188 3.185 -32.667 1.00 58.84 249 MET A O 1
ATOM 1885 N N . ILE A 1 250 ? 28.993 1.327 -32.151 1.00 57.31 250 ILE A N 1
ATOM 1886 C CA . ILE A 1 250 ? 30.046 0.343 -32.415 1.00 57.31 250 ILE A CA 1
ATOM 1887 C C . ILE A 1 250 ? 29.852 -0.392 -33.766 1.00 57.31 250 ILE A C 1
ATOM 1889 O O . ILE A 1 250 ? 30.855 -0.644 -34.426 1.00 57.31 250 ILE A O 1
ATOM 1893 N N . LEU A 1 251 ? 28.619 -0.722 -34.210 1.00 57.31 251 LEU A N 1
ATOM 1894 C CA . LEU A 1 251 ? 28.376 -1.560 -35.413 1.00 57.31 251 LEU A CA 1
ATOM 1895 C C . LEU A 1 251 ? 27.523 -0.934 -36.549 1.00 57.31 251 LEU A C 1
ATOM 1897 O O . LEU A 1 251 ? 28.096 -0.624 -37.590 1.00 57.31 251 LEU A O 1
ATOM 1901 N N . SER A 1 252 ? 26.190 -0.786 -36.442 1.00 60.28 252 SER A N 1
ATOM 1902 C CA . SER A 1 252 ? 25.347 -0.350 -37.595 1.00 60.28 252 SER A CA 1
ATOM 1903 C C . SER A 1 252 ? 24.194 0.608 -37.260 1.00 60.28 252 SER A C 1
ATOM 1905 O O . SER A 1 252 ? 23.396 0.305 -36.367 1.00 60.28 252 SER A O 1
ATOM 1907 N N . ASN A 1 253 ? 24.100 1.742 -37.981 1.00 58.28 253 ASN A N 1
ATOM 1908 C CA . ASN A 1 253 ? 23.145 2.829 -37.722 1.00 58.28 253 ASN A CA 1
ATOM 1909 C C . ASN A 1 253 ? 22.103 2.929 -38.824 1.00 58.28 253 ASN A C 1
ATOM 1911 O O . ASN A 1 253 ? 22.448 3.138 -39.986 1.00 58.28 253 ASN A O 1
ATOM 1915 N N . TYR A 1 254 ? 20.836 2.860 -38.435 1.00 64.06 254 TYR A N 1
ATOM 1916 C CA . TYR A 1 254 ? 19.710 3.067 -39.331 1.00 64.06 254 TYR A CA 1
ATOM 1917 C C . TYR A 1 254 ? 19.072 4.422 -39.009 1.00 64.06 254 TYR A C 1
ATOM 1919 O O . TYR A 1 254 ? 18.084 4.528 -38.281 1.00 64.06 254 TYR A O 1
ATOM 1927 N N . CYS A 1 255 ? 19.686 5.480 -39.543 1.00 63.03 255 CYS A N 1
ATOM 1928 C CA . CYS A 1 255 ? 19.153 6.839 -39.526 1.00 63.03 255 CYS A CA 1
ATOM 1929 C C . CYS A 1 255 ? 18.487 7.137 -40.868 1.00 63.03 255 CYS A C 1
ATOM 1931 O O . CYS A 1 255 ? 19.161 7.549 -41.813 1.00 63.03 255 CYS A O 1
ATOM 1933 N N . VAL A 1 256 ? 17.175 6.930 -40.965 1.00 58.91 256 VAL A N 1
ATOM 1934 C CA . VAL A 1 256 ? 16.419 7.406 -42.127 1.00 58.91 256 VAL A CA 1
ATOM 1935 C C . VAL A 1 256 ? 16.132 8.889 -41.907 1.00 58.91 256 VAL A C 1
ATOM 1937 O O . VAL A 1 256 ? 15.483 9.271 -40.933 1.00 58.91 256 VAL A O 1
ATOM 1940 N N . LYS A 1 257 ? 16.691 9.729 -42.776 1.00 52.03 257 LYS A N 1
ATOM 1941 C CA . LYS A 1 257 ? 16.338 11.144 -42.873 1.00 52.03 257 LYS A CA 1
ATOM 1942 C C . LYS A 1 257 ? 15.121 11.217 -43.795 1.00 52.03 257 LYS A C 1
ATOM 1944 O O . LYS A 1 257 ? 15.249 10.828 -44.954 1.00 52.03 257 LYS A O 1
ATOM 1949 N N . GLU A 1 258 ? 13.972 11.635 -43.272 1.00 51.78 258 GLU A N 1
ATOM 1950 C CA . GLU A 1 258 ? 12.919 12.206 -44.123 1.00 51.78 258 GLU A CA 1
ATOM 1951 C C . GLU A 1 258 ? 13.331 13.612 -44.571 1.00 51.78 258 GLU A C 1
ATOM 1953 O O . GLU A 1 258 ? 13.971 14.325 -43.756 1.00 51.78 258 GLU A O 1
#

pLDDT: mean 86.46, std 14.66, range [43.75, 98.88]

Radius of gyration: 25.84 Å; chains: 1; bounding box: 61×34×85 Å

InterPro domains:
  IPR058093 LA_2272-like repeat [NF047436] (30-57)
  IPR058093 LA_2272-like repeat [NF047436] (59-85)
  IPR058093 LA_2272-like repeat [NF047436] (87-112)
  IPR058093 LA_2272-like repeat [NF047436] (101-127)

Secondary structure (DSSP, 8-state):
---EEEEESSTTSSEEEEEEESS-EEEEEEEEEEEESEEEEEEEEEEEEEEEEEEEEEEEEEEEEEEEEEEEEEEEEEEEEEEEEEEEEEEEEEEEEEEEEEEEEEEEEEEEEEEEEEEEEEEEEE-SEEEEEEEEEEEEE-SEEEEEEEEEEEE-GGGG-TT--S--PPP-EEEEEEEEESSSEEEEEEEEESSEEEEEEEEESSEEEEEEEEESSS-EEEEEEEEE-TT-EEEEEEEE-SS-S--EEEEEEE----

Organism: NCBI:txid1049986

Sequence (258 aa):
MTPKLTAKLPPETETEVFRLNLLYGKSKNLYGLNAGIQNYTNRLIGAQIGIVNVAEGSIGVQVGIQNYANRLIGAQIGIVNVAEGSIGVQVGIQNYANRLIGAQIGIVNEIEDDLIGAQVGLFNTNDSEGKGFQIGILNNSGFEYYGLKFGIFNIDLSKFLPTAEENRKIAIALSIGMFNFNNAFNIGIFNAGRGINVGVFNAGARLNLGVVNQSDETGFSLGVVNTGHNGNFQIGIINYCPQNWMPVMILSNYCVKE